Protein AF-0000000082334489 (afdb_homodimer)

Structure (mmCIF, N/CA/C/O backbone):
data_AF-0000000082334489-model_v1
#
loop_
_entity.id
_entity.type
_entity.pdbx_description
1 polymer 'Flagellar export chaperone FlgN'
#
loop_
_atom_site.group_PDB
_atom_site.id
_atom_site.type_symbol
_atom_site.label_atom_id
_atom_site.label_alt_id
_atom_site.label_comp_id
_atom_site.label_asym_id
_atom_site.label_entity_id
_atom_site.label_seq_id
_atom_site.pdbx_PDB_ins_code
_atom_site.Cartn_x
_atom_site.Cartn_y
_atom_site.Cartn_z
_atom_site.occupancy
_atom_site.B_iso_or_equiv
_atom_site.auth_seq_id
_atom_site.auth_comp_id
_atom_site.auth_asym_id
_atom_site.auth_atom_id
_atom_site.pdbx_PDB_model_num
ATOM 1 N N . MET A 1 1 ? -2.902 -46.386 -26.839 1 55 1 MET A N 1
ATOM 2 C CA . MET A 1 1 ? -2.518 -45.038 -27.248 1 55 1 MET A CA 1
ATOM 3 C C . MET A 1 1 ? -1.833 -44.297 -26.104 1 55 1 MET A C 1
ATOM 5 O O . MET A 1 1 ? -2.144 -44.529 -24.934 1 55 1 MET A O 1
ATOM 9 N N . ASP A 1 2 ? -0.514 -43.786 -26.193 1 75.96 2 ASP A N 1
ATOM 10 C CA . ASP A 1 2 ? 0.421 -43.236 -25.217 1 75.96 2 ASP A CA 1
ATOM 11 C C . ASP A 1 2 ? -0.159 -41.997 -24.538 1 75.96 2 ASP A C 1
ATOM 13 O O . ASP A 1 2 ? -0.297 -40.946 -25.167 1 75.96 2 ASP A O 1
ATOM 17 N N . LYS A 1 3 ? -0.996 -42.246 -23.419 1 89.99 3 LYS A N 1
ATOM 18 C CA . LYS A 1 3 ? -1.742 -41.257 -22.647 1 89.99 3 LYS A CA 1
ATOM 19 C C . LYS A 1 3 ? -0.799 -40.281 -21.948 1 89.99 3 LYS A C 1
ATOM 21 O O . LYS A 1 3 ? -1.239 -39.261 -21.413 1 89.99 3 LYS A O 1
ATOM 26 N N . LEU A 1 4 ? 0.456 -40.618 -22.102 1 92.38 4 LEU A N 1
ATOM 27 C CA . LEU A 1 4 ? 1.415 -39.822 -21.343 1 92.38 4 LEU A CA 1
ATOM 28 C C . LEU A 1 4 ? 1.642 -38.467 -22.006 1 92.38 4 LEU A C 1
ATOM 30 O O . LEU A 1 4 ? 1.718 -37.443 -21.324 1 92.38 4 LEU A O 1
ATOM 34 N N . TYR A 1 5 ? 1.665 -38.514 -23.364 1 92.94 5 TYR A N 1
ATOM 35 C CA . TYR A 1 5 ? 1.949 -37.266 -24.065 1 92.94 5 TYR A CA 1
ATOM 36 C C . TYR A 1 5 ? 0.838 -36.248 -23.837 1 92.94 5 TYR A C 1
ATOM 38 O O . TYR A 1 5 ? 1.104 -35.102 -23.467 1 92.94 5 TYR A O 1
ATOM 46 N N . PRO A 1 6 ? -0.478 -36.666 -23.947 1 94.79 6 PRO A N 1
ATOM 47 C CA . PRO A 1 6 ? -1.553 -35.711 -23.665 1 94.79 6 PRO A CA 1
ATOM 48 C C . PRO A 1 6 ? -1.525 -35.198 -22.227 1 94.79 6 PRO A C 1
ATOM 50 O O . PRO A 1 6 ? -1.864 -34.039 -21.975 1 94.79 6 PRO A O 1
ATOM 53 N N . ILE A 1 7 ? -1.143 -35.984 -21.285 1 96.06 7 ILE A N 1
ATOM 54 C CA . ILE A 1 7 ? -1.067 -35.6 -19.88 1 96.06 7 ILE A CA 1
ATOM 55 C C . ILE A 1 7 ? 0.013 -34.537 -19.693 1 96.06 7 ILE A C 1
ATOM 57 O O . ILE A 1 7 ? -0.228 -33.501 -19.07 1 96.06 7 ILE A O 1
ATOM 61 N N . LEU A 1 8 ? 1.194 -34.788 -20.252 1 94.7 8 LEU A N 1
ATOM 62 C CA . LEU A 1 8 ? 2.301 -33.842 -20.152 1 94.7 8 LEU A CA 1
ATOM 63 C C . LEU A 1 8 ? 1.95 -32.522 -20.829 1 94.7 8 LEU A C 1
ATOM 65 O O . LEU A 1 8 ? 2.311 -31.451 -20.336 1 94.7 8 LEU A O 1
ATOM 69 N N . SER A 1 9 ? 1.262 -32.614 -21.936 1 94.41 9 SER A N 1
ATOM 70 C CA . S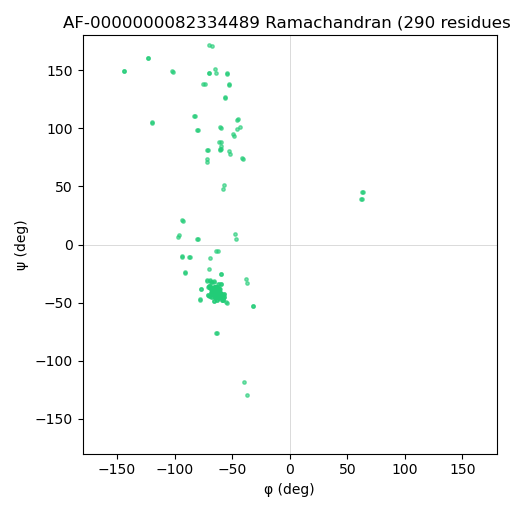ER A 1 9 ? 0.858 -31.419 -22.669 1 94.41 9 SER A CA 1
ATOM 71 C C . SER A 1 9 ? -0.111 -30.571 -21.851 1 94.41 9 SER A C 1
ATOM 73 O O . SER A 1 9 ? 0.006 -29.344 -21.818 1 94.41 9 SER A O 1
ATOM 75 N N . GLN A 1 10 ? -1.039 -31.229 -21.15 1 95.63 10 GLN A N 1
ATOM 76 C CA . GLN A 1 10 ? -1.992 -30.517 -20.304 1 95.63 10 GLN A CA 1
ATOM 77 C C . GLN A 1 10 ? -1.292 -29.868 -19.113 1 95.63 10 GLN A C 1
ATOM 79 O O . GLN A 1 10 ? -1.641 -28.756 -18.711 1 95.63 10 GLN A O 1
ATOM 84 N N . MET A 1 11 ? -0.3 -30.569 -18.569 1 95.42 11 MET A N 1
ATOM 85 C CA . MET A 1 11 ? 0.486 -30.001 -17.477 1 95.42 11 MET A CA 1
ATOM 86 C C . MET A 1 11 ? 1.226 -28.748 -17.934 1 95.42 11 MET A C 1
ATOM 88 O O . MET A 1 11 ? 1.252 -27.743 -17.221 1 95.42 11 MET A O 1
ATOM 92 N N . LYS A 1 12 ? 1.77 -28.864 -19.092 1 94.62 12 LYS A N 1
ATOM 93 C CA . LYS A 1 12 ? 2.499 -27.726 -19.645 1 94.62 12 LYS A CA 1
ATOM 94 C C . LYS A 1 12 ? 1.575 -26.531 -19.855 1 94.62 12 LYS A C 1
ATOM 96 O O . LYS A 1 12 ? 1.935 -25.397 -19.533 1 94.62 12 LYS A O 1
ATOM 101 N N . THR A 1 13 ? 0.408 -26.809 -20.392 1 95.48 13 THR A N 1
ATOM 102 C CA . THR A 1 13 ? -0.577 -25.759 -20.631 1 95.48 13 THR A CA 1
ATOM 103 C C . THR A 1 13 ? -0.994 -25.101 -19.318 1 95.48 13 THR A C 1
ATOM 105 O O . THR A 1 13 ? -1.052 -23.874 -19.225 1 95.48 13 THR A O 1
ATOM 108 N N . SER A 1 14 ? -1.248 -25.932 -18.282 1 95.85 14 SER A N 1
ATOM 109 C CA . SER A 1 14 ? -1.645 -25.419 -16.975 1 95.85 14 SER A CA 1
ATOM 110 C C . SER A 1 14 ? -0.535 -24.58 -16.35 1 95.85 14 SER A C 1
ATOM 112 O O . SER A 1 14 ? -0.804 -23.556 -15.719 1 95.85 14 SER A O 1
ATOM 114 N N . LEU A 1 15 ? 0.71 -24.966 -16.554 1 94.63 15 LEU A N 1
ATOM 115 C CA . LEU A 1 15 ? 1.847 -24.205 -16.048 1 94.63 15 LEU A CA 1
ATOM 116 C C . LEU A 1 15 ? 1.962 -22.861 -16.761 1 94.63 15 LEU A C 1
ATOM 118 O O . LEU A 1 15 ? 2.317 -21.855 -16.143 1 94.63 15 LEU A O 1
ATOM 122 N N . GLY A 1 16 ? 1.697 -22.916 -18.05 1 94.74 16 GLY A N 1
ATOM 123 C CA . GLY A 1 16 ? 1.678 -21.666 -18.792 1 94.74 16 GLY A CA 1
ATOM 124 C C . GLY A 1 16 ? 0.634 -20.688 -18.287 1 94.74 16 GLY A C 1
ATOM 125 O O . GLY A 1 16 ? 0.909 -19.495 -18.147 1 94.74 16 GLY A O 1
ATOM 126 N N . GLU A 1 17 ? -0.542 -21.204 -17.973 1 95.41 17 GLU A N 1
ATOM 127 C CA . GLU A 1 17 ? -1.609 -20.379 -17.415 1 95.41 17 GLU A CA 1
ATOM 128 C C . GLU A 1 17 ? -1.233 -19.848 -16.035 1 95.41 17 GLU A C 1
ATOM 130 O O . GLU A 1 17 ? -1.508 -18.69 -15.713 1 95.41 17 GLU A O 1
ATOM 135 N N . LEU A 1 18 ? -0.577 -20.681 -15.224 1 94.02 18 LEU A N 1
ATOM 136 C CA . LEU A 1 18 ? -0.118 -20.267 -13.902 1 94.02 18 LEU A CA 1
ATOM 137 C C . LEU A 1 18 ? 0.9 -19.138 -14.009 1 94.02 18 LEU A C 1
ATOM 139 O O . LEU A 1 18 ? 0.835 -18.163 -13.256 1 94.02 18 LEU A O 1
ATOM 143 N N . GLU A 1 19 ? 1.824 -19.308 -14.947 1 93.52 19 GLU A N 1
ATOM 144 C CA . GLU A 1 19 ? 2.814 -18.261 -15.177 1 93.52 19 GLU A CA 1
ATOM 145 C C . GLU A 1 19 ? 2.145 -16.933 -15.516 1 93.52 19 GLU A C 1
ATOM 147 O O . GLU A 1 19 ? 2.553 -15.881 -15.02 1 93.52 19 GLU A O 1
ATOM 152 N N . GLY A 1 20 ? 1.1 -17.001 -16.371 1 93.89 20 GLY A N 1
ATOM 153 C CA . GLY A 1 20 ? 0.353 -15.801 -16.71 1 93.89 20 GLY A CA 1
ATOM 154 C C . GLY A 1 20 ? -0.288 -15.137 -15.506 1 93.89 20 GLY A C 1
ATOM 155 O O . GLY A 1 20 ? -0.227 -13.914 -15.359 1 93.89 20 GLY A O 1
ATOM 156 N N . VAL A 1 21 ? -0.868 -15.89 -14.614 1 94.13 21 VAL A N 1
ATOM 157 C CA . VAL A 1 21 ? -1.503 -15.389 -13.399 1 94.13 21 VAL A CA 1
ATOM 158 C C . VAL A 1 21 ? -0.453 -14.758 -12.489 1 94.13 21 VAL A C 1
ATOM 160 O O . VAL A 1 21 ? -0.679 -13.688 -11.919 1 94.13 21 VAL A O 1
ATOM 163 N N . MET A 1 22 ? 0.699 -15.361 -12.393 1 91 22 MET A N 1
ATOM 164 C CA . MET A 1 22 ? 1.768 -14.88 -11.524 1 91 22 MET A CA 1
ATOM 165 C C . MET A 1 22 ? 2.365 -13.584 -12.062 1 91 22 MET A C 1
ATOM 167 O O . MET A 1 22 ? 2.744 -12.702 -11.289 1 91 22 MET A O 1
ATOM 171 N N . ILE A 1 23 ? 2.441 -13.523 -13.371 1 92.19 23 ILE A N 1
ATOM 172 C CA . ILE A 1 23 ? 2.929 -12.293 -13.985 1 92.19 23 ILE A CA 1
ATOM 173 C C . ILE A 1 23 ? 1.971 -11.146 -13.672 1 92.19 23 ILE A C 1
ATOM 175 O O . ILE A 1 23 ? 2.404 -10.042 -13.331 1 92.19 23 ILE A O 1
ATOM 179 N N . GLU A 1 24 ? 0.695 -11.416 -13.722 1 91.65 24 GLU A N 1
ATOM 180 C CA . GLU A 1 24 ? -0.304 -10.412 -13.367 1 91.65 24 GLU A CA 1
ATOM 181 C C . GLU A 1 24 ? -0.185 -10.009 -11.9 1 91.65 24 GLU A C 1
ATOM 183 O O . GLU A 1 24 ? -0.259 -8.824 -11.568 1 91.65 24 GLU A O 1
ATOM 188 N N . GLU A 1 25 ? 0.018 -11.015 -11.098 1 89.6 25 GLU A N 1
ATOM 189 C CA . GLU A 1 25 ? 0.216 -10.758 -9.675 1 89.6 25 GLU A CA 1
ATOM 190 C C . GLU A 1 25 ? 1.452 -9.895 -9.437 1 89.6 25 GLU A C 1
ATOM 192 O O . GLU A 1 25 ? 1.399 -8.918 -8.687 1 89.6 25 GLU A O 1
ATOM 197 N N . PHE A 1 26 ? 2.466 -10.215 -10.084 1 88.84 26 PHE A N 1
ATOM 198 C CA . PHE A 1 26 ? 3.707 -9.456 -9.982 1 88.84 26 PHE A CA 1
ATOM 199 C C . PHE A 1 26 ? 3.488 -8.003 -10.386 1 88.84 26 PHE A C 1
ATOM 201 O O . PHE A 1 26 ? 3.929 -7.087 -9.69 1 88.84 26 PHE A O 1
ATOM 208 N N . ASN A 1 27 ? 2.758 -7.831 -11.438 1 87.47 27 ASN A N 1
ATOM 209 C CA . ASN A 1 27 ? 2.487 -6.49 -11.943 1 87.47 27 ASN A CA 1
ATOM 210 C C . ASN A 1 27 ? 1.645 -5.68 -10.961 1 87.47 27 ASN A C 1
ATOM 212 O O . ASN A 1 27 ? 1.848 -4.474 -10.81 1 87.47 27 ASN A O 1
ATOM 216 N N . HIS A 1 28 ? 0.726 -6.344 -10.307 1 83.82 28 HIS A N 1
ATOM 217 C CA . HIS A 1 28 ? -0.129 -5.697 -9.318 1 83.82 28 HIS A CA 1
ATOM 218 C C . HIS A 1 28 ? 0.669 -5.28 -8.088 1 83.82 28 HIS A C 1
ATOM 220 O O . HIS A 1 28 ? 0.415 -4.222 -7.507 1 83.82 28 HIS A O 1
ATOM 226 N N . LEU A 1 29 ? 1.68 -6.067 -7.777 1 81.78 29 LEU A N 1
ATOM 227 C CA . LEU A 1 29 ? 2.427 -5.864 -6.54 1 81.78 29 LEU A CA 1
ATOM 228 C C . LEU A 1 29 ? 3.615 -4.937 -6.769 1 81.78 29 LEU A C 1
ATOM 230 O O . LEU A 1 29 ? 4.142 -4.35 -5.82 1 81.78 29 LEU A O 1
ATOM 234 N N . SER A 1 30 ? 4.087 -4.85 -7.99 1 81.67 30 SER A N 1
ATOM 235 C CA . SER A 1 30 ? 5.298 -4.093 -8.287 1 81.67 30 SER A CA 1
ATOM 236 C C . SER A 1 30 ? 5.007 -2.599 -8.384 1 81.67 30 SER A C 1
ATOM 238 O O . SER A 1 30 ? 5.913 -1.799 -8.626 1 81.67 30 SER A O 1
ATOM 240 N N . ARG A 1 31 ? 3.872 -2.182 -8.127 1 73.92 31 ARG A N 1
ATOM 241 C CA . ARG A 1 31 ? 3.541 -0.762 -8.184 1 73.92 31 ARG A CA 1
ATOM 242 C C . ARG A 1 31 ? 4.219 0.004 -7.052 1 73.92 31 ARG A C 1
ATOM 244 O O . ARG A 1 31 ? 4.509 -0.564 -5.997 1 73.92 31 ARG A O 1
ATOM 251 N N . PRO A 1 32 ? 4.542 1.25 -7.389 1 65.95 32 PRO A N 1
ATOM 252 C CA . PRO A 1 32 ? 5.273 2.04 -6.396 1 65.95 32 PRO A CA 1
ATOM 253 C C . PRO A 1 32 ? 4.578 2.07 -5.037 1 65.95 32 PRO A C 1
ATOM 255 O O . PRO A 1 32 ? 3.347 2.127 -4.971 1 65.95 32 PRO A O 1
ATOM 258 N N . GLN A 1 33 ? 5.434 1.916 -4.019 1 70.15 33 GLN A N 1
ATOM 259 C CA . GLN A 1 33 ? 4.988 1.878 -2.631 1 70.15 33 GLN A CA 1
ATOM 260 C C . GLN A 1 33 ? 5.231 3.217 -1.939 1 70.15 33 GLN A C 1
ATOM 262 O O . GLN A 1 33 ? 6.07 4.005 -2.379 1 70.15 33 GLN A O 1
ATOM 267 N N . ILE A 1 34 ? 4.362 3.479 -1.032 1 75.9 34 ILE A N 1
ATOM 268 C CA . ILE A 1 34 ? 4.601 4.599 -0.128 1 75.9 34 ILE A CA 1
ATOM 269 C C . ILE A 1 34 ? 5.945 4.418 0.574 1 75.9 34 ILE A C 1
ATOM 271 O O . ILE A 1 34 ? 6.255 3.329 1.063 1 75.9 34 ILE A O 1
ATOM 275 N N . ASN A 1 35 ? 6.774 5.409 0.484 1 78.85 35 ASN A N 1
ATOM 276 C CA . ASN A 1 35 ? 8.055 5.394 1.183 1 78.85 35 ASN A CA 1
ATOM 277 C C . ASN A 1 35 ? 7.904 5.825 2.639 1 78.85 35 ASN A C 1
ATOM 279 O O . ASN A 1 35 ? 7.648 6.998 2.92 1 78.85 35 ASN A O 1
ATOM 283 N N . PRO A 1 36 ? 8.078 4.931 3.523 1 79.47 36 PRO A N 1
ATOM 284 C CA . PRO A 1 36 ? 7.879 5.25 4.939 1 79.47 36 PRO A CA 1
ATOM 285 C C . PRO A 1 36 ? 8.806 6.36 5.43 1 79.47 36 PRO A C 1
ATOM 287 O O . PRO A 1 36 ? 8.42 7.158 6.288 1 79.47 36 PRO A O 1
ATOM 290 N N . VAL A 1 37 ? 10.005 6.411 4.902 1 83.16 37 VAL A N 1
ATOM 291 C CA . VAL A 1 37 ? 10.963 7.428 5.325 1 83.16 37 VAL A CA 1
ATOM 292 C C . VAL A 1 37 ? 10.464 8.811 4.912 1 83.16 37 VAL A C 1
ATOM 294 O O . VAL A 1 37 ? 10.502 9.754 5.706 1 83.16 37 VAL A O 1
ATOM 297 N N . SER A 1 38 ? 9.962 8.828 3.666 1 85.79 38 SER A N 1
ATOM 298 C CA . SER A 1 38 ? 9.409 10.093 3.192 1 85.79 38 SER A CA 1
ATOM 299 C C . SER A 1 38 ? 8.196 10.51 4.017 1 85.79 38 SER A C 1
ATOM 301 O O . SER A 1 38 ? 8.033 11.689 4.338 1 85.79 38 SER A O 1
ATOM 303 N N . LEU A 1 39 ? 7.42 9.623 4.423 1 84.33 39 LEU A N 1
ATOM 304 C CA . LEU A 1 39 ? 6.239 9.907 5.231 1 84.33 39 LEU A CA 1
ATOM 305 C C . LEU A 1 39 ? 6.635 10.369 6.629 1 84.33 39 LEU A C 1
ATOM 307 O O . LEU A 1 39 ? 5.998 11.26 7.197 1 84.33 39 LEU A O 1
ATOM 311 N N . GLN A 1 40 ? 7.674 9.769 7.139 1 86.28 40 GLN A N 1
ATOM 312 C CA . GLN A 1 40 ? 8.166 10.162 8.456 1 86.28 40 GLN A CA 1
ATOM 313 C C . GLN A 1 40 ? 8.67 11.602 8.448 1 86.28 40 GLN A C 1
ATOM 315 O O . GLN A 1 40 ? 8.409 12.362 9.382 1 86.28 40 GLN A O 1
ATOM 320 N N . ILE A 1 41 ? 9.369 11.914 7.364 1 88.99 41 ILE A N 1
ATOM 321 C CA . ILE A 1 41 ? 9.882 13.273 7.223 1 88.99 41 ILE A CA 1
ATOM 322 C C . ILE A 1 41 ? 8.719 14.261 7.173 1 88.99 41 ILE A C 1
ATOM 324 O O . ILE A 1 41 ? 8.747 15.296 7.843 1 88.99 41 ILE A O 1
ATOM 328 N N . LEU A 1 42 ? 7.696 13.888 6.417 1 89.4 42 LEU A N 1
ATOM 329 C CA . LEU A 1 42 ? 6.513 14.735 6.305 1 89.4 42 LEU A CA 1
ATOM 330 C C . LEU A 1 42 ? 5.818 14.879 7.655 1 89.4 42 LEU A C 1
ATOM 332 O O . LEU A 1 42 ? 5.391 15.975 8.025 1 89.4 42 LEU A O 1
ATOM 336 N N . THR A 1 43 ? 5.757 13.847 8.414 1 86.41 43 THR A N 1
ATOM 337 C CA . THR A 1 43 ? 5.124 13.847 9.728 1 86.41 43 THR A CA 1
ATOM 338 C C . THR A 1 43 ? 5.894 14.735 10.7 1 86.41 43 THR A C 1
ATOM 340 O O . THR A 1 43 ? 5.296 15.514 11.445 1 86.41 43 THR A O 1
ATOM 343 N N . ASP A 1 44 ? 7.181 14.647 10.636 1 89.13 44 ASP A N 1
ATOM 344 C CA . ASP A 1 44 ? 8.02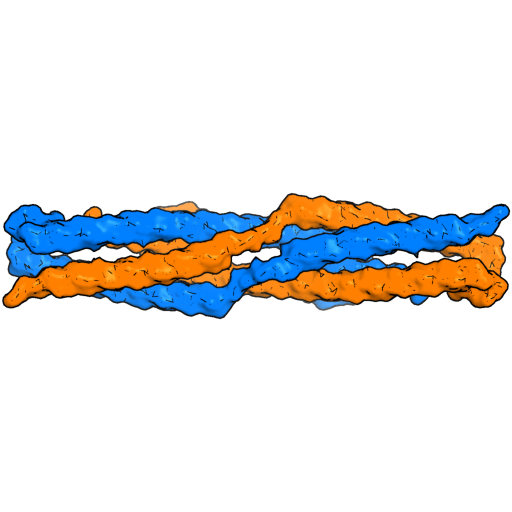2 15.477 11.494 1 89.13 44 ASP A CA 1
ATOM 345 C C . ASP A 1 44 ? 7.862 16.957 11.152 1 89.1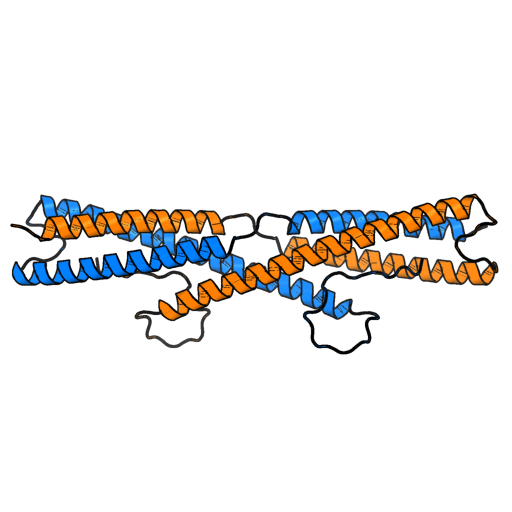3 44 ASP A C 1
ATOM 347 O O . ASP A 1 44 ? 7.751 17.798 12.047 1 89.13 44 ASP A O 1
ATOM 351 N N . ASN A 1 45 ? 7.878 17.231 9.915 1 91.78 45 ASN A N 1
ATOM 352 C CA . ASN A 1 45 ? 7.68 18.606 9.469 1 91.78 45 ASN A CA 1
ATOM 353 C C . ASN A 1 45 ? 6.327 19.152 9.917 1 91.78 45 ASN A C 1
ATOM 355 O O . ASN A 1 45 ? 6.236 20.287 10.387 1 91.78 45 ASN A O 1
ATOM 359 N N . LYS A 1 46 ? 5.367 18.321 9.776 1 90.11 46 LYS A N 1
ATOM 360 C CA . LYS A 1 46 ? 4.022 18.711 10.188 1 90.11 46 LYS A CA 1
ATOM 361 C C . LYS A 1 46 ? 3.974 19.028 11.68 1 90.11 46 LYS A C 1
ATOM 363 O O . LYS A 1 46 ? 3.38 20.028 12.089 1 90.11 46 LYS A O 1
ATOM 368 N N . SER A 1 47 ? 4.619 18.22 12.492 1 88.06 47 SER A N 1
ATOM 369 C CA . SER A 1 47 ? 4.642 18.412 13.939 1 88.06 47 SER A CA 1
ATOM 370 C C . SER A 1 47 ? 5.329 19.722 14.311 1 88.06 47 SER A C 1
ATOM 372 O O . SER A 1 47 ? 4.853 20.452 15.183 1 88.06 47 SER A O 1
ATOM 374 N N . GLN A 1 48 ? 6.42 20.006 13.618 1 93.51 48 GLN A N 1
ATOM 375 C CA . GLN A 1 48 ? 7.163 21.235 13.874 1 93.51 48 GLN A CA 1
ATOM 376 C C . GLN A 1 48 ? 6.335 22.464 13.51 1 93.51 48 GLN A C 1
ATOM 378 O O . GLN A 1 48 ? 6.294 23.437 14.266 1 93.51 48 GLN A O 1
ATOM 383 N N . LEU A 1 49 ? 5.652 22.366 12.39 1 92.79 49 LEU A N 1
ATOM 384 C CA . LEU A 1 49 ? 4.847 23.492 11.93 1 92.79 49 LEU A CA 1
ATOM 385 C C . LEU A 1 49 ? 3.646 23.711 12.843 1 92.79 49 LEU A C 1
ATOM 387 O O . LEU A 1 49 ? 3.282 24.852 13.136 1 92.79 49 LEU A O 1
ATOM 391 N N . LEU A 1 50 ? 3.091 22.667 13.353 1 91.35 50 LEU A N 1
ATOM 392 C CA . LEU A 1 50 ? 1.962 22.765 14.271 1 91.35 50 LEU A CA 1
ATOM 393 C C . LEU A 1 50 ? 2.386 23.405 15.589 1 91.35 50 LEU A C 1
ATOM 395 O O . LEU A 1 50 ? 1.659 24.23 16.145 1 91.35 50 LEU A O 1
ATOM 399 N N . SER A 1 51 ? 3.558 23.009 16.029 1 93.06 51 SER A N 1
ATOM 400 C CA . SER A 1 51 ? 4.096 23.625 17.238 1 93.06 51 SER A CA 1
ATOM 401 C C . SER A 1 51 ? 4.331 25.119 17.04 1 93.06 51 SER A C 1
ATOM 403 O O . SER A 1 51 ? 4.026 25.922 17.923 1 93.06 51 SER A O 1
ATOM 405 N N . THR A 1 52 ? 4.826 25.47 15.902 1 94.74 52 THR A N 1
ATOM 406 C CA . THR A 1 52 ? 5.081 26.866 15.566 1 94.74 52 THR A CA 1
ATOM 407 C C . THR A 1 52 ? 3.778 27.659 15.524 1 94.74 52 THR A C 1
ATOM 409 O O . THR A 1 52 ? 3.697 28.76 16.072 1 94.74 52 THR A O 1
ATOM 412 N N . ILE A 1 53 ? 2.802 27.1 14.943 1 93.41 53 ILE A N 1
ATOM 413 C CA . ILE A 1 53 ? 1.504 27.755 14.823 1 93.41 53 ILE A CA 1
ATOM 414 C C . ILE A 1 53 ? 0.89 27.943 16.208 1 93.41 53 ILE A C 1
ATOM 416 O O . ILE A 1 53 ? 0.325 28.998 16.505 1 93.41 53 ILE A O 1
ATOM 420 N N . ARG A 1 54 ? 1.035 26.927 17.049 1 92.34 54 ARG A N 1
ATOM 421 C CA . ARG A 1 54 ? 0.541 27.024 18.419 1 92.34 54 ARG A CA 1
ATOM 422 C C . ARG A 1 54 ? 1.239 28.149 19.175 1 92.34 54 ARG A C 1
ATOM 424 O O . ARG A 1 54 ? 0.596 28.908 19.903 1 92.34 54 ARG A O 1
ATOM 431 N N . TYR A 1 55 ? 2.558 28.271 18.996 1 95.66 55 TYR A N 1
ATOM 432 C CA . TYR A 1 55 ? 3.347 29.325 19.626 1 95.66 55 TYR A CA 1
ATOM 433 C C . TYR A 1 55 ? 2.841 30.703 19.217 1 95.66 55 TYR A C 1
ATOM 435 O O . TYR A 1 55 ? 2.583 31.555 20.071 1 95.66 55 TYR A O 1
ATOM 443 N N . TYR A 1 56 ? 2.628 30.89 17.96 1 94.57 56 TYR A N 1
ATOM 444 C CA . TYR A 1 56 ? 2.209 32.199 17.471 1 94.57 56 TYR A CA 1
ATOM 445 C C . TYR A 1 56 ? 0.764 32.489 17.86 1 94.57 56 TYR A C 1
ATOM 447 O O . TYR A 1 56 ? 0.394 33.645 18.082 1 94.57 56 TYR A O 1
ATOM 455 N N . ASP A 1 57 ? -0.024 31.487 17.967 1 94.41 57 ASP A N 1
ATOM 456 C CA . ASP A 1 57 ? -1.395 31.677 18.431 1 94.41 57 ASP A CA 1
ATOM 457 C C . ASP A 1 57 ? -1.423 32.15 19.883 1 94.41 57 ASP A C 1
ATOM 459 O O . ASP A 1 57 ? -2.227 33.011 20.246 1 94.41 57 ASP A O 1
ATOM 463 N N . GLU A 1 58 ? -0.556 31.557 20.678 1 94.61 58 GLU A N 1
ATOM 464 C CA . GLU A 1 58 ? -0.439 31.99 22.067 1 94.61 58 GLU A CA 1
ATOM 465 C C . GLU A 1 58 ? 0.028 33.44 22.156 1 94.61 58 GLU A C 1
ATOM 467 O O . GLU A 1 58 ? -0.489 34.216 22.962 1 94.61 58 GLU A O 1
ATOM 472 N N . LEU A 1 59 ? 0.976 33.783 21.321 1 95.26 59 LEU A N 1
ATOM 473 C CA . LEU A 1 59 ? 1.48 35.151 21.277 1 95.26 59 LEU A CA 1
ATOM 474 C C . LEU A 1 59 ? 0.383 36.122 20.854 1 95.26 59 LEU A C 1
ATOM 476 O O . LEU A 1 59 ? 0.272 37.219 21.407 1 95.26 59 LEU A O 1
ATOM 480 N N . ARG A 1 60 ? -0.379 35.677 19.841 1 94.72 60 ARG A N 1
ATOM 481 C CA . ARG A 1 60 ? -1.495 36.494 19.376 1 94.72 60 ARG A CA 1
ATOM 482 C C . ARG A 1 60 ? -2.463 36.797 20.515 1 94.72 60 ARG A C 1
ATOM 484 O O . ARG A 1 60 ? -2.843 37.951 20.723 1 94.72 60 ARG A O 1
ATOM 491 N N . ARG A 1 61 ? -2.781 35.821 21.282 1 94.44 61 ARG A N 1
ATOM 492 C CA . ARG A 1 61 ? -3.728 35.977 22.381 1 94.44 61 ARG A CA 1
ATOM 493 C C . ARG A 1 61 ? -3.176 36.914 23.45 1 94.44 61 ARG A C 1
ATOM 495 O O . ARG A 1 61 ? -3.911 37.736 24.002 1 94.44 61 ARG A O 1
ATOM 502 N N . LYS A 1 62 ? -1.895 36.833 23.776 1 94.78 62 LYS A N 1
ATOM 503 C CA . LYS A 1 62 ? -1.247 37.706 24.75 1 94.78 62 LYS A CA 1
ATOM 504 C C . LYS A 1 62 ? -1.292 39.163 24.299 1 94.78 62 LYS A C 1
ATOM 506 O O . LYS A 1 62 ? -1.627 40.051 25.085 1 94.78 62 LYS A O 1
ATOM 511 N N . GLU A 1 63 ? -0.964 39.368 23.01 1 93.85 63 GLU A N 1
ATOM 512 C CA . GLU A 1 63 ? -0.969 40.718 22.455 1 93.85 63 GLU A CA 1
ATOM 513 C C . GLU A 1 63 ? -2.38 41.299 22.431 1 93.85 63 GLU A C 1
ATOM 515 O O . GLU A 1 63 ? -2.572 42.487 22.694 1 93.85 63 GLU A O 1
ATOM 520 N N . GLU A 1 64 ? -3.362 40.464 22.089 1 93.68 64 GLU A N 1
ATOM 521 C CA . GLU A 1 64 ? -4.76 40.885 22.106 1 93.68 64 GLU A CA 1
ATOM 522 C C . GLU A 1 64 ? -5.179 41.35 23.498 1 93.68 64 GLU A C 1
ATOM 524 O O . GLU A 1 64 ? -5.851 42.373 23.641 1 93.68 64 GLU A O 1
ATOM 529 N N . ALA A 1 65 ? -4.792 40.617 24.463 1 93.4 65 ALA A N 1
ATOM 530 C CA . ALA A 1 65 ? -5.131 40.945 25.845 1 93.4 65 ALA A CA 1
ATOM 531 C C . ALA A 1 65 ? -4.501 42.27 26.265 1 93.4 65 ALA A C 1
ATOM 533 O O . ALA A 1 65 ? -5.147 43.092 26.92 1 93.4 65 ALA A O 1
ATOM 534 N N . GLU A 1 66 ? -3.305 42.52 25.834 1 92.42 66 GLU A N 1
ATOM 535 C CA . GLU A 1 66 ? -2.58 43.738 26.183 1 92.42 66 GLU A CA 1
ATOM 536 C C . GLU A 1 66 ? -3.202 44.961 25.516 1 92.42 66 GLU A C 1
ATOM 538 O O . GLU A 1 66 ? -3.27 46.036 26.117 1 92.42 66 GLU A O 1
ATOM 543 N N . MET A 1 67 ? -3.681 44.749 24.291 1 90.7 67 MET A N 1
ATOM 544 C CA . MET A 1 67 ? -4.213 45.858 23.505 1 90.7 67 MET A CA 1
ATOM 545 C C . MET A 1 67 ? -5.722 45.98 23.688 1 90.7 67 MET A C 1
ATOM 547 O O . MET A 1 67 ? -6.344 46.902 23.157 1 90.7 67 MET A O 1
ATOM 551 N N . HIS A 1 68 ? -6.33 44.962 24.339 1 91.05 68 HIS A N 1
ATOM 552 C CA . HIS A 1 68 ? -7.769 44.918 24.572 1 91.05 68 HIS A CA 1
ATOM 553 C C . HIS A 1 68 ? -8.539 44.893 23.256 1 91.05 68 HIS A C 1
ATOM 555 O O . HIS A 1 68 ? -9.508 45.637 23.086 1 91.05 68 HIS A O 1
ATOM 561 N N . ILE A 1 69 ? -7.957 44.125 22.293 1 91.43 69 ILE A N 1
ATOM 562 C CA . ILE A 1 69 ? -8.641 43.874 21.029 1 91.43 69 ILE A CA 1
ATOM 563 C C . ILE A 1 69 ? -8.779 42.37 20.807 1 91.43 69 ILE A C 1
ATOM 565 O O . ILE A 1 69 ? -8.114 41.574 21.474 1 91.43 69 ILE A O 1
ATOM 569 N N . SER A 1 70 ? -9.729 42.076 19.918 1 90.97 70 SER A N 1
ATOM 570 C CA . SER A 1 70 ? -9.933 40.66 19.629 1 90.97 70 SER A CA 1
ATOM 571 C C . SER A 1 70 ? -10.283 40.44 18.161 1 90.97 70 SER A C 1
ATOM 573 O O . SER A 1 70 ? -10.854 41.321 17.515 1 90.97 70 SER A O 1
ATOM 575 N N . ALA A 1 71 ? -9.857 39.286 17.741 1 89.59 71 ALA A N 1
ATOM 576 C CA . ALA A 1 71 ? -10.28 38.884 16.402 1 89.59 71 ALA A CA 1
ATOM 577 C C . ALA A 1 71 ? -11.8 38.935 16.268 1 89.59 71 ALA A C 1
ATOM 579 O O . ALA A 1 71 ? -12.522 38.738 17.249 1 89.59 71 ALA A O 1
ATOM 580 N N . PRO A 1 72 ? -12.292 39.303 14.972 1 91.73 72 PRO A N 1
ATOM 581 C CA . PRO A 1 72 ? -11.576 39.394 13.698 1 91.73 72 PRO A CA 1
ATOM 582 C C . PRO A 1 72 ? -11.059 40.802 13.41 1 91.73 72 PRO A C 1
ATOM 584 O O . PRO A 1 72 ? -10.883 41.173 12.247 1 91.73 72 PRO A O 1
ATOM 587 N N . TYR A 1 73 ? -10.882 41.725 14.41 1 91.76 73 TYR A N 1
ATOM 588 C CA . TYR A 1 73 ? -10.251 43.037 14.33 1 91.76 73 TYR A CA 1
ATOM 589 C C . TYR A 1 73 ? -11.019 43.955 13.385 1 91.76 73 TYR A C 1
ATOM 591 O O . TYR A 1 73 ? -10.422 44.62 12.536 1 91.76 73 TYR A O 1
ATOM 599 N N . ARG A 1 74 ? -12.263 43.995 13.471 1 91.27 74 ARG A N 1
ATOM 600 C CA . ARG A 1 74 ? -13.151 44.69 12.545 1 91.27 74 ARG A CA 1
ATOM 601 C C . ARG A 1 74 ? -12.841 46.183 12.505 1 91.27 74 ARG A C 1
ATOM 603 O O . ARG A 1 74 ? -13.059 46.841 11.486 1 91.27 74 ARG A O 1
ATOM 610 N N . GLN A 1 75 ? -12.257 46.754 13.578 1 90.96 75 GLN A N 1
ATOM 611 C CA . GLN A 1 75 ? -12.013 48.19 13.66 1 90.96 75 GLN A CA 1
ATOM 612 C C . GLN A 1 75 ? -10.668 48.555 13.039 1 90.96 75 GLN A C 1
ATOM 614 O O . GLN A 1 75 ? -10.353 49.736 12.877 1 90.96 75 GLN A O 1
ATOM 619 N N . GLN A 1 76 ? -9.844 47.566 12.723 1 90.6 76 GLN A N 1
ATOM 620 C CA . GLN A 1 76 ? -8.529 47.767 12.123 1 90.6 76 GLN A CA 1
ATOM 621 C C . GLN A 1 76 ? -8.438 47.088 10.759 1 90.6 76 GLN A C 1
ATOM 623 O O . GLN A 1 76 ? 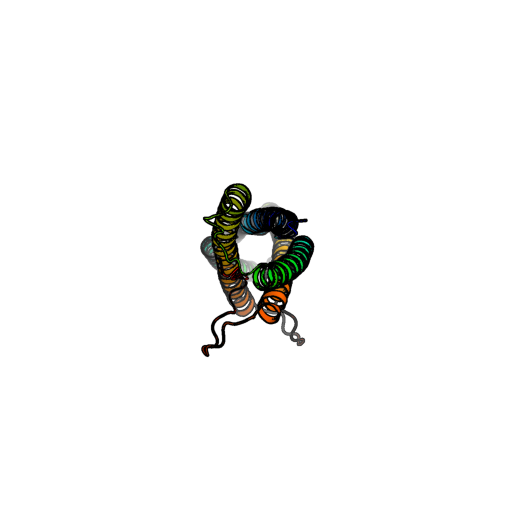-8.234 45.876 10.676 1 90.6 76 GLN A O 1
ATOM 628 N N . VAL A 1 77 ? -8.487 47.818 9.695 1 90.08 77 VAL A N 1
ATOM 629 C CA . VAL A 1 77 ? -8.646 47.329 8.33 1 90.08 77 VAL A CA 1
ATOM 630 C C . VAL A 1 77 ? -7.517 46.357 7.993 1 90.08 77 VAL A C 1
ATOM 632 O O . VAL A 1 77 ? -7.761 45.272 7.461 1 90.08 77 VAL A O 1
ATOM 635 N N . LYS A 1 78 ? -6.261 46.708 8.316 1 91.99 78 LYS A N 1
ATOM 636 C CA . LYS A 1 78 ? -5.101 45.886 7.985 1 91.99 78 LYS A CA 1
ATOM 637 C C . LYS A 1 78 ? -5.144 44.552 8.723 1 91.99 78 LYS A C 1
ATOM 639 O O . LYS A 1 78 ? -4.902 43.499 8.129 1 91.99 78 LYS A O 1
ATOM 644 N N . LEU A 1 79 ? -5.46 44.63 9.991 1 93.55 79 LEU A N 1
ATOM 645 C CA . LEU A 1 79 ? -5.542 43.426 10.81 1 93.55 79 LEU A CA 1
ATOM 646 C C . LEU A 1 79 ? -6.72 42.557 10.383 1 93.55 79 LEU A C 1
ATOM 648 O O . LEU A 1 79 ? -6.617 41.329 10.367 1 93.55 79 LEU A O 1
ATOM 652 N N . PHE A 1 80 ? -7.778 43.209 10.027 1 93.91 80 PHE A N 1
ATOM 653 C CA . PHE A 1 80 ? -8.969 42.496 9.581 1 93.91 80 PHE A CA 1
ATOM 654 C C . PHE A 1 80 ? -8.684 41.708 8.308 1 93.91 80 PHE A C 1
ATOM 656 O O . PHE A 1 80 ? -9.027 40.528 8.211 1 93.91 80 PHE A O 1
ATOM 663 N N . SER A 1 81 ? -8.054 42.34 7.348 1 94.3 81 SER A N 1
ATOM 664 C CA . SER A 1 81 ? -7.703 41.685 6.092 1 94.3 81 SER A CA 1
ATOM 665 C C . SER A 1 81 ? -6.767 40.505 6.326 1 94.3 81 SER A C 1
ATOM 667 O O . SER A 1 81 ? -6.956 39.432 5.75 1 94.3 81 SER A O 1
ATOM 669 N N . CYS A 1 82 ? -5.785 40.667 7.205 1 93.8 82 CYS A N 1
ATOM 670 C CA . CYS A 1 82 ? -4.832 39.611 7.527 1 93.8 82 CYS A CA 1
ATOM 671 C C . CYS A 1 82 ? -5.53 38.429 8.189 1 93.8 82 CYS A C 1
ATOM 673 O O . CYS A 1 82 ? -5.259 37.275 7.854 1 93.8 82 CYS A O 1
ATOM 675 N N . TRP A 1 83 ? -6.445 38.753 9.041 1 94.16 83 TRP A N 1
ATOM 676 C CA . TRP A 1 83 ? -7.188 37.716 9.75 1 94.16 83 TRP A CA 1
ATOM 677 C C . TRP A 1 83 ? -8.068 36.923 8.789 1 94.16 83 TRP A C 1
ATOM 679 O O . TRP A 1 83 ? -8.183 35.701 8.907 1 94.16 83 TRP A O 1
ATOM 689 N N . GLN A 1 84 ? -8.66 37.558 7.839 1 94.44 84 GLN A N 1
ATOM 690 C CA . GLN A 1 84 ? -9.49 36.874 6.852 1 94.44 84 GLN A CA 1
ATOM 691 C C . GLN A 1 84 ? -8.667 35.886 6.031 1 94.44 84 GLN A C 1
ATOM 693 O O . GLN A 1 84 ? -9.101 34.758 5.79 1 94.44 84 GLN A O 1
ATOM 698 N N . GLN A 1 85 ? -7.498 36.33 5.65 1 94.73 85 GLN A N 1
ATOM 699 C CA . GLN A 1 85 ? -6.613 35.461 4.882 1 94.73 85 GLN A CA 1
ATOM 700 C C . GLN A 1 85 ? -6.178 34.252 5.706 1 94.73 85 GLN A C 1
ATOM 702 O O . GLN A 1 85 ? -6.116 33.134 5.192 1 94.73 85 GLN A O 1
ATOM 707 N N . LEU A 1 86 ? -5.875 34.517 6.923 1 94.7 86 LEU A N 1
ATOM 708 C CA . LEU A 1 86 ? -5.485 33.454 7.843 1 94.7 86 LEU A CA 1
ATOM 709 C C . LEU A 1 86 ? -6.617 32.448 8.024 1 94.7 86 LEU A C 1
ATOM 711 O O . LEU A 1 86 ? -6.39 31.237 7.98 1 94.7 86 LEU A O 1
ATOM 715 N N . SER A 1 87 ? -7.806 32.954 8.223 1 93.64 87 SER A N 1
ATOM 716 C CA . SER A 1 87 ? -8.973 32.099 8.414 1 93.64 87 SER A CA 1
ATOM 717 C C . SER A 1 87 ? -9.22 31.219 7.193 1 93.64 87 SER A C 1
ATOM 719 O O . SER A 1 87 ? -9.567 30.044 7.329 1 93.64 87 SER A O 1
ATOM 721 N N . GLU A 1 88 ? -9.003 31.783 6.053 1 93.4 88 GLU A N 1
ATOM 722 C CA . GLU A 1 88 ? -9.161 31.026 4.814 1 93.4 88 GLU A CA 1
ATOM 723 C C . GLU A 1 88 ? -8.13 29.905 4.718 1 93.4 88 GLU A C 1
ATOM 725 O O . GLU A 1 88 ? -8.448 28.798 4.28 1 93.4 88 GLU A O 1
ATOM 730 N N . LYS A 1 89 ? -6.924 30.21 5.107 1 92.76 89 LYS A N 1
ATOM 731 C CA . LYS A 1 89 ? -5.855 29.217 5.072 1 92.76 89 LYS A CA 1
ATOM 732 C C . LYS A 1 89 ? -6.121 28.087 6.062 1 92.76 89 LYS A C 1
ATOM 734 O O . LYS A 1 89 ? -5.86 26.919 5.764 1 92.76 89 LYS A O 1
ATOM 739 N N . VAL A 1 90 ? -6.668 28.426 7.191 1 92.74 90 VAL A N 1
ATOM 740 C CA . VAL A 1 90 ? -7.017 27.421 8.189 1 92.74 90 VAL A CA 1
ATOM 741 C C . VAL A 1 90 ? -8.091 26.489 7.631 1 92.74 90 VAL A C 1
ATOM 743 O O . VAL A 1 90 ? -7.982 25.266 7.747 1 92.74 90 VAL A O 1
ATOM 746 N N . GLU A 1 91 ? -9.03 27.066 6.993 1 92.56 91 GLU A N 1
ATOM 747 C CA . GLU A 1 91 ? -10.117 26.274 6.426 1 92.56 91 GLU A CA 1
ATOM 748 C C . GLU A 1 91 ? -9.607 25.339 5.333 1 92.56 91 GLU A C 1
ATOM 750 O O . GLU A 1 91 ? -9.995 24.17 5.278 1 92.56 91 GLU A O 1
ATOM 755 N N . SER A 1 92 ? -8.729 25.87 4.555 1 91.33 92 SER A N 1
ATOM 756 C CA . SER A 1 92 ? -8.164 25.065 3.477 1 91.33 92 SER A CA 1
ATOM 757 C C . SER A 1 92 ? -7.328 23.914 4.026 1 91.33 92 SER A C 1
ATOM 759 O O . SER A 1 92 ? -7.427 22.783 3.545 1 91.33 92 SER A O 1
ATOM 761 N N . THR A 1 93 ? -6.552 24.205 4.99 1 91.65 93 THR A N 1
ATOM 762 C CA . THR A 1 93 ? -5.702 23.183 5.593 1 91.65 93 THR A CA 1
ATOM 763 C C . THR A 1 93 ? -6.547 22.118 6.287 1 91.65 93 THR A C 1
ATOM 765 O O . THR A 1 93 ? -6.217 20.931 6.242 1 91.65 93 THR A O 1
ATOM 768 N N . ARG A 1 94 ? -7.647 22.539 6.79 1 90.31 94 ARG A N 1
ATOM 769 C CA . ARG A 1 94 ? -8.56 21.599 7.433 1 90.31 94 ARG A CA 1
ATOM 770 C C . ARG A 1 94 ? -9.164 20.638 6.415 1 90.31 94 ARG A C 1
ATOM 772 O O . ARG A 1 94 ? -9.212 19.428 6.647 1 90.31 94 ARG A O 1
ATOM 779 N N . LYS A 1 95 ? -9.588 21.168 5.325 1 92.17 95 LYS A N 1
ATOM 780 C CA . LYS A 1 95 ? -10.163 20.345 4.265 1 92.17 95 LYS A CA 1
ATOM 781 C C . LYS A 1 95 ? -9.141 19.346 3.729 1 92.17 95 LYS A C 1
ATOM 783 O O . LYS A 1 95 ? -9.464 18.176 3.513 1 92.17 95 LYS A O 1
ATOM 788 N N . LEU A 1 96 ? -7.96 19.864 3.553 1 90.8 96 LEU A N 1
ATOM 789 C CA . LEU A 1 96 ? -6.88 19.014 3.064 1 90.8 96 LEU A CA 1
ATOM 790 C C . LEU A 1 96 ? -6.558 17.913 4.069 1 90.8 96 LEU A C 1
ATOM 792 O O . LEU A 1 96 ? -6.341 16.761 3.686 1 90.8 96 LEU A O 1
ATOM 796 N N . ASN A 1 97 ? -6.557 18.239 5.29 1 87.47 97 ASN A N 1
ATOM 797 C CA . ASN A 1 97 ? -6.31 17.255 6.338 1 87.47 97 ASN A CA 1
ATOM 798 C C . ASN A 1 97 ? -7.371 16.158 6.338 1 87.47 97 ASN A C 1
ATOM 800 O O . ASN A 1 97 ? -7.053 14.981 6.515 1 87.47 97 ASN A O 1
ATOM 804 N N . LEU A 1 98 ? -8.593 16.514 6.081 1 89.92 98 LEU A N 1
ATOM 805 C CA . LEU A 1 98 ? -9.677 15.541 6.017 1 89.92 98 LEU A CA 1
ATOM 806 C C . LEU A 1 98 ? -9.471 14.573 4.857 1 89.92 98 LEU A C 1
ATOM 808 O O . LEU A 1 98 ? -9.692 13.368 5.002 1 89.92 98 LEU A O 1
ATOM 812 N N . ARG A 1 99 ? -8.969 15.087 3.799 1 91.19 99 ARG A N 1
ATOM 813 C CA . ARG A 1 99 ? -8.715 14.254 2.628 1 91.19 99 ARG A CA 1
ATOM 814 C C . ARG A 1 99 ? -7.567 13.283 2.886 1 91.19 99 ARG A C 1
ATOM 816 O O . ARG A 1 99 ? -7.65 12.107 2.527 1 91.19 99 ARG A O 1
ATOM 823 N N . VAL A 1 100 ? -6.54 13.791 3.47 1 87.01 100 VAL A N 1
ATOM 824 C CA . VAL A 1 100 ? -5.371 12.978 3.79 1 87.01 100 VAL A CA 1
ATOM 825 C C . VAL A 1 100 ? -5.767 11.86 4.752 1 87.01 100 VAL A C 1
ATOM 827 O O . VAL A 1 100 ? -5.364 10.708 4.574 1 87.01 100 VAL A O 1
ATOM 830 N N . GLU A 1 101 ? -6.585 12.171 5.679 1 84.7 101 GLU A N 1
ATOM 831 C CA . GLU A 1 101 ? -7.07 11.186 6.641 1 84.7 101 GLU A CA 1
ATOM 832 C C . GLU A 1 101 ? -7.881 10.093 5.95 1 84.7 101 GLU A C 1
ATOM 834 O O . GLU A 1 101 ? -7.735 8.91 6.267 1 84.7 101 GLU A O 1
ATOM 839 N N . GLU A 1 102 ? -8.673 10.493 5.059 1 87.5 102 GLU A N 1
ATOM 840 C CA . GLU A 1 102 ? -9.481 9.537 4.308 1 87.5 102 GLU A CA 1
ATOM 841 C C . GLU A 1 102 ? -8.602 8.58 3.508 1 87.5 102 GLU A C 1
ATOM 843 O O . GLU A 1 102 ? -8.853 7.373 3.481 1 87.5 102 GLU A O 1
ATOM 848 N N . LEU A 1 103 ? -7.593 9.129 2.91 1 85.93 103 LEU A N 1
ATOM 849 C CA . LEU A 1 103 ? -6.678 8.324 2.108 1 85.93 103 LEU A CA 1
ATOM 850 C C . LEU A 1 103 ? -5.915 7.335 2.984 1 85.93 103 LEU A C 1
ATOM 852 O O . LEU A 1 103 ? -5.737 6.174 2.607 1 85.93 103 LEU A O 1
ATOM 856 N N . LEU A 1 104 ? -5.539 7.767 4.068 1 83.12 104 LEU A N 1
ATOM 857 C CA . LEU A 1 104 ? -4.83 6.899 5.002 1 83.12 104 LEU A CA 1
ATOM 858 C C . LEU A 1 104 ? -5.721 5.75 5.461 1 83.12 104 LEU A C 1
ATOM 860 O O . LEU A 1 104 ? -5.275 4.603 5.533 1 83.12 104 LEU A O 1
ATOM 864 N N . ASN A 1 105 ? -6.975 6.101 5.744 1 83.97 105 ASN A N 1
ATOM 865 C CA . ASN A 1 105 ? -7.926 5.077 6.162 1 83.97 105 ASN A CA 1
ATOM 866 C C . ASN A 1 105 ? -8.166 4.05 5.058 1 83.97 105 ASN A C 1
ATOM 868 O O . ASN A 1 105 ? -8.268 2.853 5.331 1 83.97 105 ASN A O 1
ATOM 872 N N . MET A 1 106 ? -8.218 4.568 3.909 1 84.35 106 MET A N 1
ATOM 873 C CA . MET A 1 106 ? -8.398 3.676 2.767 1 84.35 106 MET A CA 1
ATOM 874 C C . MET A 1 106 ? -7.196 2.753 2.604 1 84.35 106 MET A C 1
ATOM 876 O O . MET A 1 106 ? -7.355 1.561 2.333 1 84.35 106 MET A O 1
ATOM 880 N N . HIS A 1 107 ? -6.013 3.253 2.774 1 80.35 107 HIS A N 1
ATOM 881 C CA . HIS A 1 107 ? -4.792 2.458 2.695 1 80.35 107 HIS A CA 1
ATOM 882 C C . HIS A 1 107 ? -4.771 1.374 3.767 1 80.35 107 HIS A C 1
ATOM 884 O O . HIS A 1 107 ? -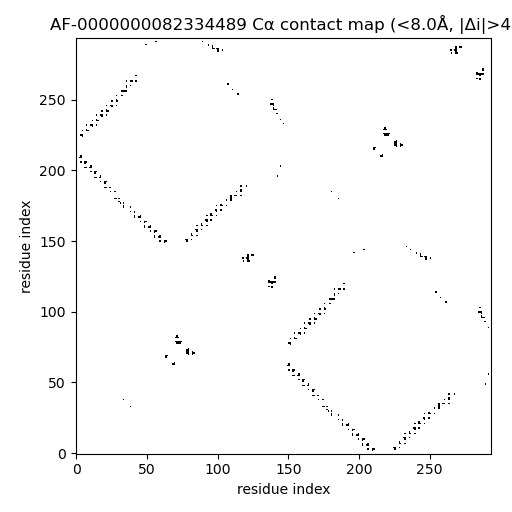4.398 0.231 3.492 1 80.35 107 HIS A O 1
ATOM 890 N N . MET A 1 108 ? -5.22 1.712 4.884 1 80.59 108 MET A N 1
ATOM 891 C CA . MET A 1 108 ? -5.226 0.761 5.992 1 80.59 108 MET A CA 1
ATOM 892 C C . MET A 1 108 ? -6.219 -0.367 5.736 1 80.59 108 MET A C 1
ATOM 894 O O . MET A 1 108 ? -5.927 -1.532 6.013 1 80.59 108 MET A O 1
ATOM 898 N N . LYS A 1 109 ? -7.322 0.02 5.219 1 83.52 109 LYS A N 1
ATOM 899 C CA . LYS A 1 109 ? -8.33 -0.983 4.889 1 83.52 109 LYS A CA 1
ATOM 900 C C . LYS A 1 109 ? -7.823 -1.938 3.812 1 83.52 109 LYS A C 1
ATOM 902 O O . LYS A 1 109 ? -7.972 -3.156 3.934 1 83.52 109 LYS A O 1
ATOM 907 N N . THR A 1 110 ? -7.242 -1.33 2.836 1 80.86 110 THR A N 1
ATOM 908 C CA . THR A 1 110 ? -6.687 -2.126 1.747 1 80.86 110 THR A CA 1
ATOM 909 C C . THR A 1 110 ? -5.597 -3.062 2.261 1 80.86 110 THR A C 1
ATOM 911 O O . THR A 1 110 ? -5.551 -4.235 1.886 1 80.86 110 THR A O 1
ATOM 914 N N . ASN A 1 111 ? -4.741 -2.592 3.095 1 77.04 111 ASN A N 1
ATOM 915 C CA . ASN A 1 111 ? -3.671 -3.397 3.675 1 77.04 111 ASN A CA 1
ATOM 916 C C . ASN A 1 111 ? -4.225 -4.569 4.48 1 77.04 111 ASN A C 1
ATOM 918 O O . ASN A 1 111 ? -3.693 -5.678 4.416 1 77.04 111 ASN A O 1
ATOM 922 N N . THR A 1 112 ? -5.266 -4.313 5.212 1 82.07 112 THR A N 1
ATOM 923 C CA . THR A 1 112 ? -5.902 -5.361 6.001 1 82.07 112 THR A CA 1
ATOM 924 C C . THR A 1 112 ? -6.493 -6.438 5.095 1 82.07 112 THR A C 1
ATOM 926 O O . THR A 1 112 ? -6.357 -7.632 5.371 1 82.07 112 THR A O 1
ATOM 929 N N . GLN A 1 113 ? -7.064 -5.981 4.057 1 83.04 113 GLN A N 1
ATOM 930 C CA . GLN A 1 113 ? -7.655 -6.921 3.111 1 83.04 113 GLN A CA 1
ATOM 931 C C . GLN A 1 113 ? -6.58 -7.765 2.431 1 83.04 113 GLN A C 1
ATOM 933 O O . GLN A 1 113 ? -6.752 -8.973 2.253 1 83.04 113 GLN A O 1
ATOM 938 N N . ILE A 1 114 ? -5.536 -7.142 2.088 1 77.6 114 ILE A N 1
ATOM 939 C CA . ILE A 1 114 ? -4.428 -7.838 1.443 1 77.6 114 ILE A CA 1
ATOM 940 C C . ILE A 1 114 ? -3.837 -8.868 2.403 1 77.6 114 ILE A C 1
ATOM 942 O O . ILE A 1 114 ? -3.547 -10 2.007 1 77.6 114 ILE A O 1
ATOM 946 N N . LYS A 1 115 ? -3.696 -8.536 3.583 1 76.77 115 LYS A N 1
ATOM 947 C CA . LYS A 1 115 ? -3.177 -9.447 4.599 1 76.77 115 LYS A CA 1
ATOM 948 C C . LYS A 1 115 ? -4.081 -10.667 4.757 1 76.77 115 LYS A C 1
ATOM 950 O O . LYS A 1 115 ? -3.596 -11.791 4.895 1 76.77 115 LYS A O 1
ATOM 955 N N . GLN A 1 116 ? -5.325 -10.405 4.714 1 82.97 116 GLN A N 1
ATOM 956 C CA . GLN A 1 116 ? -6.283 -11.498 4.842 1 82.97 116 GLN A CA 1
ATOM 957 C C . GLN A 1 116 ? -6.176 -12.464 3.666 1 82.97 116 GLN A C 1
ATOM 959 O O . GLN A 1 116 ? -6.22 -13.682 3.851 1 82.97 116 GLN A O 1
ATOM 964 N N . ILE A 1 117 ? -6.007 -11.879 2.548 1 76.57 117 ILE A N 1
ATOM 965 C CA . ILE A 1 117 ? -5.891 -12.696 1.345 1 76.57 117 ILE A CA 1
ATOM 966 C C . ILE A 1 117 ? -4.611 -13.526 1.406 1 76.57 117 ILE A C 1
ATOM 968 O O . ILE A 1 117 ? -4.62 -14.718 1.088 1 76.57 117 ILE A O 1
ATOM 972 N N . VAL A 1 118 ? -3.58 -12.983 1.865 1 69.51 118 VAL A N 1
ATOM 973 C CA . VAL A 1 118 ? -2.274 -13.632 1.924 1 69.51 118 VAL A CA 1
ATOM 974 C C . VAL A 1 118 ? -2.288 -14.723 2.993 1 69.51 118 VAL A C 1
ATOM 976 O O . VAL A 1 118 ? -1.763 -15.818 2.778 1 69.51 118 VAL A O 1
ATOM 979 N N . THR A 1 119 ? -2.859 -14.414 4.118 1 70.75 119 THR A N 1
ATOM 980 C CA . THR A 1 119 ? -2.906 -15.366 5.223 1 70.75 119 THR A CA 1
ATOM 981 C C . THR A 1 119 ? -3.787 -16.561 4.871 1 70.75 119 THR A C 1
ATOM 983 O O . THR A 1 119 ? -3.484 -17.695 5.248 1 70.75 119 THR A O 1
ATOM 986 N N . THR A 1 120 ? -4.825 -16.253 4.238 1 67.11 120 THR A N 1
ATOM 987 C CA . THR A 1 120 ? -5.752 -17.314 3.859 1 67.11 120 THR A CA 1
ATOM 988 C C . THR A 1 120 ? -5.119 -18.242 2.827 1 67.11 120 THR A C 1
ATOM 990 O O . THR A 1 120 ? -5.275 -19.463 2.903 1 67.11 120 THR A O 1
ATOM 993 N N . VAL A 1 121 ? -4.449 -17.66 2.009 1 60.09 121 VAL A N 1
ATOM 994 C CA . VAL A 1 121 ? -3.823 -18.451 0.955 1 60.09 121 VAL A CA 1
ATOM 995 C C . VAL A 1 121 ? -2.588 -19.16 1.505 1 60.09 121 VAL A C 1
ATOM 997 O O . VAL A 1 121 ? -2.328 -20.318 1.17 1 60.09 121 VAL A O 1
ATOM 1000 N N . GLY A 1 122 ? -1.775 -18.314 2.252 1 55.19 122 GLY A N 1
ATOM 1001 C CA . GLY A 1 122 ? -0.631 -18.941 2.896 1 55.19 122 GLY A CA 1
ATOM 1002 C C . GLY A 1 122 ? -1.02 -20.063 3.841 1 55.19 122 GLY A C 1
ATOM 1003 O O . GLY A 1 122 ? -0.297 -21.054 3.967 1 55.19 122 GLY A O 1
ATOM 1004 N N . GLY A 1 123 ? -2.031 -19.803 4.725 1 51.5 123 GLY A N 1
ATOM 1005 C CA . GLY A 1 123 ? -2.53 -20.875 5.572 1 51.5 123 GLY A CA 1
ATOM 1006 C C . GLY A 1 123 ? -2.987 -22.091 4.788 1 51.5 123 GLY A C 1
ATOM 1007 O O . GLY A 1 123 ? -2.783 -23.227 5.221 1 51.5 123 GLY A O 1
ATOM 1008 N N . ASN A 1 124 ? -3.766 -21.931 3.814 1 48.65 124 ASN A N 1
ATOM 1009 C CA . ASN A 1 124 ? -4.289 -23.062 3.056 1 48.65 124 ASN A CA 1
ATOM 1010 C C . ASN A 1 124 ? -3.197 -23.739 2.233 1 48.65 124 ASN A C 1
ATOM 1012 O O . ASN A 1 124 ? -3.246 -24.949 2.004 1 48.65 124 ASN A O 1
ATOM 1016 N N . ASN A 1 125 ? -2.314 -23.001 1.862 1 44.72 125 ASN A N 1
ATOM 1017 C CA . ASN A 1 125 ? -1.338 -23.605 0.961 1 44.72 125 ASN A CA 1
ATOM 1018 C C . ASN A 1 125 ? -0.09 -24.061 1.712 1 44.72 125 ASN A C 1
ATOM 1020 O O . ASN A 1 125 ? 0.976 -24.217 1.114 1 44.72 125 ASN A O 1
ATOM 1024 N N . SER A 1 126 ? -0.168 -23.957 3.118 1 37.46 126 SER A N 1
ATOM 1025 C CA . SER A 1 126 ? 0.969 -24.592 3.776 1 37.46 126 SER A CA 1
ATOM 1026 C C . SER A 1 126 ? 1.076 -26.065 3.397 1 37.46 126 SER A C 1
ATOM 1028 O O . SER A 1 126 ? 0.323 -26.899 3.904 1 37.46 126 SER A O 1
ATOM 1030 N N . LEU A 1 127 ? 1.032 -26.636 2.285 1 30.87 127 LEU A N 1
ATOM 1031 C CA . LEU A 1 127 ? 1.351 -28.059 2.242 1 30.87 127 LEU A CA 1
ATOM 1032 C C . LEU A 1 127 ? 2.511 -28.384 3.177 1 30.87 127 LEU A C 1
ATOM 1034 O O . LEU A 1 127 ? 2.371 -29.21 4.083 1 30.87 127 LEU A O 1
ATOM 1038 N N . TYR A 1 128 ? 3.754 -28.953 2.458 1 28.91 128 TYR A N 1
ATOM 1039 C CA . TYR A 1 128 ? 4.716 -29.882 3.041 1 28.91 128 TYR A CA 1
ATOM 1040 C C . TYR A 1 128 ? 5.552 -29.198 4.116 1 28.91 128 TYR A C 1
ATOM 1042 O O . TYR A 1 128 ? 6.572 -29.735 4.554 1 28.91 128 TYR A O 1
ATOM 1050 N N . GLY A 1 129 ? 5.731 -27.885 4.237 1 30.38 129 GLY A N 1
ATOM 1051 C CA . GLY A 1 129 ? 6.861 -27.676 5.127 1 30.38 129 GLY A CA 1
ATOM 1052 C C . GLY A 1 129 ? 6.55 -28.009 6.574 1 30.38 129 GLY A C 1
ATOM 1053 O O . GLY A 1 129 ? 5.536 -27.564 7.115 1 30.38 129 GLY A O 1
ATOM 1054 N N . SER A 1 130 ? 6.6 -29.254 6.924 1 28.52 130 SER A N 1
ATOM 1055 C CA . SER A 1 130 ? 6.564 -29.697 8.313 1 28.52 130 SER A CA 1
ATOM 1056 C C . SER A 1 130 ? 7.231 -28.682 9.235 1 28.52 130 SER A C 1
ATOM 1058 O O . SER A 1 130 ? 7.042 -28.723 10.452 1 28.52 130 SER A O 1
ATOM 1060 N N . THR A 1 131 ? 8.504 -28.294 8.904 1 28.2 131 THR A N 1
ATOM 1061 C CA . THR A 1 131 ? 9.263 -28.039 10.123 1 28.2 131 THR A CA 1
ATOM 1062 C C . THR A 1 131 ? 8.718 -26.814 10.853 1 28.2 131 THR A C 1
ATOM 1064 O O . THR A 1 131 ? 8.064 -25.964 10.246 1 28.2 131 THR A O 1
ATOM 1067 N N . GLY A 1 132 ? 9.127 -26.41 12.165 1 27.94 132 GLY A N 1
ATOM 1068 C CA . GLY A 1 132 ? 8.821 -25.776 13.438 1 27.94 132 GLY A CA 1
ATOM 1069 C C . GLY A 1 132 ? 8.489 -24.302 13.306 1 27.94 132 GLY A C 1
ATOM 1070 O O . GLY A 1 132 ? 7.54 -23.816 13.923 1 27.94 132 GLY A O 1
ATOM 1071 N N . GLU A 1 133 ? 9.516 -23.38 13.093 1 29.93 133 GLU A N 1
ATOM 1072 C CA . GLU A 1 133 ? 9.587 -22.09 13.773 1 29.93 133 GLU A CA 1
ATOM 1073 C C . GLU A 1 133 ? 8.559 -21.113 13.21 1 29.93 133 GLU A C 1
ATOM 1075 O O . GLU A 1 133 ? 8.171 -21.215 12.044 1 29.93 133 GLU A O 1
ATOM 1080 N N . SER A 1 134 ? 7.767 -20.243 13.994 1 32.55 134 SER A N 1
ATOM 1081 C CA . SER A 1 134 ? 6.668 -19.283 14.01 1 32.55 134 SER A CA 1
ATOM 1082 C C . SER A 1 134 ? 6.805 -18.267 12.881 1 32.55 134 SER A C 1
ATOM 1084 O O . SER A 1 134 ? 6.208 -17.19 12.932 1 32.55 134 SER A O 1
ATOM 1086 N N . HIS A 1 135 ? 7.837 -18.439 11.964 1 32.34 135 HIS A N 1
ATOM 1087 C CA . HIS A 1 135 ? 8.08 -17.246 11.161 1 32.34 135 HIS A CA 1
ATOM 1088 C C . HIS A 1 135 ? 6.885 -16.93 10.268 1 32.34 135 HIS A C 1
ATOM 1090 O O . HIS A 1 135 ? 6.091 -17.818 9.949 1 32.34 135 HIS A O 1
ATOM 1096 N N . VAL A 1 136 ? 6.641 -15.647 9.911 1 37.61 136 VAL A N 1
ATOM 1097 C CA . VAL A 1 136 ? 5.633 -15.013 9.068 1 37.61 136 VAL A CA 1
ATOM 1098 C C . VAL A 1 136 ? 5.476 -15.8 7.769 1 37.61 136 VAL A C 1
ATOM 1100 O O . VAL A 1 136 ? 6.446 -15.993 7.032 1 37.61 136 VAL A O 1
ATOM 1103 N N . ALA A 1 137 ? 4.473 -16.686 7.58 1 37.02 137 ALA A N 1
ATOM 1104 C CA . ALA A 1 137 ? 4.129 -17.718 6.606 1 37.02 137 ALA A CA 1
ATOM 1105 C C . ALA A 1 137 ? 4.333 -17.216 5.179 1 37.02 137 ALA A C 1
ATOM 1107 O O . ALA A 1 137 ? 3.896 -16.115 4.834 1 37.02 137 ALA A O 1
ATOM 1108 N N . PRO A 1 138 ? 5.508 -17.808 4.439 1 34.24 138 PRO A N 1
ATOM 1109 C CA . PRO A 1 138 ? 5.826 -17.462 3.052 1 34.24 138 PRO A CA 1
ATOM 1110 C C . PRO A 1 138 ? 4.614 -17.555 2.128 1 34.24 138 PRO A C 1
ATOM 1112 O O . PRO A 1 138 ? 3.874 -18.542 2.172 1 34.24 138 PRO A O 1
ATOM 1115 N N . VAL A 1 139 ? 3.962 -16.48 1.921 1 36.76 139 VAL A N 1
ATOM 1116 C CA . VAL A 1 139 ? 2.863 -16.292 0.98 1 36.76 139 VAL A CA 1
ATOM 1117 C C . VAL A 1 139 ? 3.124 -17.101 -0.289 1 36.76 139 VAL A C 1
ATOM 1119 O O . VAL A 1 139 ? 2.251 -17.212 -1.153 1 36.76 139 VAL A O 1
ATOM 1122 N N . GLY A 1 140 ? 4.395 -17.309 -0.778 1 35.62 140 GLY A N 1
ATOM 1123 C CA . GLY A 1 140 ? 4.649 -17.847 -2.105 1 35.62 140 GLY A CA 1
ATOM 1124 C C . GLY A 1 140 ? 4.501 -19.355 -2.175 1 35.62 140 GLY A C 1
ATOM 1125 O O . GLY A 1 140 ? 4.9 -20.067 -1.251 1 35.62 140 GLY A O 1
ATOM 1126 N N . GLY A 1 141 ? 3.444 -19.918 -2.598 1 37.25 141 GLY A N 1
ATOM 1127 C CA . GLY A 1 141 ? 3.181 -21.333 -2.809 1 37.25 141 GLY A CA 1
ATOM 1128 C C . GLY A 1 141 ? 4.221 -22.009 -3.682 1 37.25 141 GLY A C 1
ATOM 1129 O O . GLY A 1 141 ? 4.416 -21.622 -4.836 1 37.25 141 GLY A O 1
ATOM 1130 N N . SER A 1 142 ? 5.388 -22.392 -3.168 1 38.34 142 SER A N 1
ATOM 1131 C CA . SER A 1 142 ? 6.349 -23.178 -3.935 1 38.34 142 SER A CA 1
ATOM 1132 C C . SER A 1 142 ? 5.748 -24.507 -4.379 1 38.34 142 SER A C 1
ATOM 1134 O O . SER A 1 142 ? 5.046 -25.165 -3.608 1 38.34 142 SER A O 1
ATOM 1136 N N . TYR A 1 143 ? 4.966 -24.614 -5.47 1 38.27 143 TYR A N 1
ATOM 1137 C CA . TYR A 1 143 ? 4.529 -25.895 -6.012 1 38.27 143 TYR A CA 1
ATOM 1138 C C . TYR A 1 143 ? 5.723 -26.76 -6.399 1 38.27 143 TYR A C 1
ATOM 1140 O O . TYR A 1 143 ? 6.741 -26.248 -6.871 1 38.27 143 TYR A O 1
ATOM 1148 N N . ARG A 1 144 ? 6.079 -27.76 -5.489 1 43.15 144 ARG A N 1
ATOM 1149 C CA . ARG A 1 144 ? 7.128 -28.715 -5.831 1 43.15 144 ARG A CA 1
ATOM 1150 C C . ARG A 1 144 ? 6.651 -29.691 -6.901 1 43.15 144 ARG A C 1
ATOM 1152 O O . ARG A 1 144 ? 5.66 -30.398 -6.707 1 43.15 144 ARG A O 1
ATOM 1159 N N . ILE A 1 145 ? 6.502 -29.243 -8.038 1 40.53 145 ILE A N 1
ATOM 1160 C CA . ILE A 1 145 ? 6.398 -30.276 -9.063 1 40.53 145 ILE A CA 1
ATOM 1161 C C . ILE A 1 145 ? 7.668 -31.124 -9.072 1 40.53 145 ILE A C 1
ATOM 1163 O O . ILE A 1 145 ? 8.777 -30.591 -9.167 1 40.53 145 ILE A O 1
ATOM 1167 N N . SER A 1 146 ? 7.66 -32.222 -8.211 1 41.06 146 SER A N 1
ATOM 1168 C CA . SER A 1 146 ? 8.779 -33.158 -8.267 1 41.06 146 SER A CA 1
ATOM 1169 C C . SER A 1 146 ? 9.203 -33.428 -9.706 1 41.06 146 SER A C 1
ATOM 1171 O O . SER A 1 146 ? 8.45 -34.022 -10.48 1 41.06 146 SER A O 1
ATOM 1173 N N . VAL A 1 147 ? 9.863 -32.433 -10.268 1 41.55 147 VAL A N 1
ATOM 1174 C CA . VAL A 1 147 ? 10.533 -32.742 -11.527 1 41.55 147 VAL A CA 1
ATOM 1175 C C . VAL A 1 147 ? 11.922 -33.311 -11.248 1 41.55 147 VAL A C 1
ATOM 1177 O O . VAL A 1 147 ? 12.602 -32.877 -10.316 1 41.55 147 VAL A O 1
ATOM 1180 N N . MET B 1 1 ? 4.596 49.676 18.894 1 54.91 1 MET B N 1
ATOM 1181 C CA . MET B 1 1 ? 4.497 49.173 17.527 1 54.91 1 MET B CA 1
ATOM 1182 C C . MET B 1 1 ? 3.633 47.918 17.471 1 54.91 1 MET B C 1
ATOM 1184 O O . MET B 1 1 ? 3.572 47.157 18.438 1 54.91 1 MET B O 1
ATOM 1188 N N . ASP B 1 2 ? 2.449 47.815 16.668 1 75.52 2 ASP B N 1
ATOM 1189 C CA . ASP B 1 2 ? 1.356 46.85 16.6 1 75.52 2 ASP B CA 1
ATOM 1190 C C . ASP B 1 2 ? 1.874 45.458 16.242 1 75.52 2 ASP B C 1
ATOM 1192 O O . ASP B 1 2 ? 2.244 45.204 15.094 1 75.52 2 ASP B O 1
ATOM 1196 N N . LYS B 1 3 ? 2.391 44.695 17.326 1 90 3 LYS B N 1
ATOM 1197 C CA . LYS B 1 3 ? 3.025 43.382 17.26 1 90 3 LYS B CA 1
ATOM 1198 C C . LYS B 1 3 ? 2.059 42.332 16.719 1 90 3 LYS B C 1
ATOM 1200 O O . LYS B 1 3 ? 2.464 41.211 16.404 1 90 3 LYS B O 1
ATOM 1205 N N . LEU B 1 4 ? 0.858 42.811 16.548 1 92.39 4 LEU B N 1
ATOM 1206 C CA . LEU B 1 4 ? -0.162 41.839 16.17 1 92.39 4 LEU B CA 1
ATOM 1207 C C . LEU B 1 4 ? -0.043 41.472 14.695 1 92.39 4 LEU B C 1
ATOM 1209 O O . LEU B 1 4 ? -0.168 40.301 14.33 1 92.39 4 LEU B O 1
ATOM 1213 N N . TYR B 1 5 ? 0.287 42.524 13.888 1 92.9 5 TYR B N 1
ATOM 1214 C CA . TYR B 1 5 ? 0.348 42.263 12.454 1 92.9 5 TYR B CA 1
ATOM 1215 C C . TYR B 1 5 ? 1.473 41.289 12.125 1 92.9 5 TYR B C 1
ATOM 1217 O O . TYR B 1 5 ? 1.257 40.295 11.428 1 92.9 5 TYR B O 1
ATOM 1225 N N . PRO B 1 6 ? 2.715 41.484 12.725 1 94.77 6 PRO B N 1
ATOM 1226 C CA . PRO B 1 6 ? 3.784 40.517 12.465 1 94.77 6 PRO B CA 1
ATOM 1227 C C . PRO B 1 6 ? 3.443 39.113 12.959 1 94.77 6 PRO B C 1
ATOM 1229 O O . PRO B 1 6 ? 3.837 38.123 12.337 1 94.77 6 PRO B O 1
ATOM 1232 N N . ILE B 1 7 ? 2.744 38.974 14.016 1 96.08 7 ILE B N 1
ATOM 1233 C CA . ILE B 1 7 ? 2.35 37.684 14.572 1 96.08 7 ILE B CA 1
ATOM 1234 C C . ILE B 1 7 ? 1.393 36.98 13.614 1 96.08 7 ILE B C 1
ATOM 1236 O O . ILE B 1 7 ? 1.585 35.807 13.284 1 96.08 7 ILE B O 1
ATOM 1240 N N . LEU B 1 8 ? 0.376 37.699 13.148 1 94.73 8 LEU B N 1
ATOM 1241 C CA . LEU B 1 8 ? -0.596 37.138 12.216 1 94.73 8 LEU B CA 1
ATOM 1242 C C . LEU B 1 8 ? 0.075 36.734 10.908 1 94.73 8 LEU B C 1
ATOM 1244 O O . LEU B 1 8 ? -0.272 35.708 10.318 1 94.73 8 LEU B O 1
ATOM 1248 N N . SER B 1 9 ? 1.013 37.539 10.48 1 94.38 9 SER B N 1
ATOM 1249 C CA . SER B 1 9 ? 1.737 37.251 9.247 1 94.38 9 SER B CA 1
ATOM 1250 C C . SER B 1 9 ? 2.552 35.968 9.37 1 94.38 9 SER B C 1
ATOM 1252 O O . SER B 1 9 ? 2.578 35.152 8.447 1 94.38 9 SER B O 1
ATOM 1254 N N . GLN B 1 10 ? 3.185 35.764 10.531 1 95.59 10 GLN B N 1
ATOM 1255 C CA . GLN B 1 10 ? 3.959 34.55 10.769 1 95.59 10 GLN B CA 1
ATOM 1256 C C . GLN B 1 10 ? 3.054 33.324 10.834 1 95.59 10 GLN B C 1
ATOM 1258 O O . GLN B 1 10 ? 3.416 32.251 10.346 1 95.59 10 GLN B O 1
ATOM 1263 N N . MET B 1 11 ? 1.871 33.503 11.437 1 95.34 11 MET B N 1
ATOM 1264 C CA . MET B 1 11 ? 0.899 32.414 11.48 1 95.34 11 MET B CA 1
ATOM 1265 C C . MET B 1 11 ? 0.459 32.023 10.073 1 95.34 11 MET B C 1
ATOM 1267 O O . MET B 1 11 ? 0.364 30.836 9.756 1 95.34 11 MET B O 1
ATOM 1271 N N . LYS B 1 12 ? 0.228 33.033 9.314 1 94.56 12 LYS B N 1
ATOM 1272 C CA . LYS B 1 12 ? -0.188 32.785 7.937 1 94.56 12 LYS B CA 1
ATOM 1273 C C . LYS B 1 12 ? 0.896 32.043 7.16 1 94.56 12 LYS B C 1
ATOM 1275 O O . LYS B 1 12 ? 0.604 31.102 6.42 1 94.56 12 LYS B O 1
ATOM 1280 N N . THR B 1 13 ? 2.115 32.484 7.333 1 95.5 13 THR B N 1
ATOM 1281 C CA . THR B 1 13 ? 3.246 31.852 6.663 1 95.5 13 THR B CA 1
ATOM 1282 C C . THR B 1 13 ? 3.379 30.392 7.088 1 95.5 13 THR B C 1
ATOM 1284 O O . THR B 1 13 ? 3.553 29.509 6.246 1 95.5 13 THR B O 1
ATOM 1287 N N . SER B 1 14 ? 3.265 30.136 8.412 1 95.79 14 SER B N 1
ATOM 1288 C CA . SER B 1 14 ? 3.365 28.777 8.936 1 95.79 14 SER B CA 1
ATOM 1289 C C . SER B 1 14 ? 2.239 27.896 8.405 1 95.79 14 SER B C 1
ATOM 1291 O O . SER B 1 14 ? 2.455 26.722 8.098 1 95.79 14 SER B O 1
ATOM 1293 N N . LEU B 1 15 ? 1.049 28.45 8.243 1 94.55 15 LEU B N 1
ATOM 1294 C CA . LEU B 1 15 ? -0.082 27.713 7.69 1 94.55 15 LEU B CA 1
ATOM 1295 C C . LEU B 1 15 ? 0.154 27.376 6.222 1 94.55 15 LEU B C 1
ATOM 1297 O O . LEU B 1 15 ? -0.225 26.299 5.759 1 94.55 15 LEU B O 1
ATOM 1301 N N . GLY B 1 16 ? 0.734 28.345 5.535 1 94.78 16 GLY B N 1
ATOM 1302 C CA . GLY B 1 16 ? 1.095 28.075 4.153 1 94.78 16 GLY B CA 1
ATOM 1303 C C . GLY B 1 16 ? 2.082 26.933 4.006 1 94.78 16 GLY B C 1
ATOM 1304 O O . GLY B 1 16 ? 1.927 26.08 3.129 1 94.78 16 GLY B O 1
ATOM 1305 N N . GLU B 1 17 ? 3.061 26.89 4.883 1 95.41 17 GLU B N 1
ATOM 1306 C CA . GLU B 1 17 ? 4.037 25.804 4.887 1 95.41 17 GLU B CA 1
ATOM 1307 C C . GLU B 1 17 ? 3.381 24.472 5.238 1 95.41 17 GLU B C 1
ATOM 1309 O O . GLU B 1 17 ? 3.699 23.441 4.642 1 95.41 17 GLU B O 1
ATOM 1314 N N . LEU B 1 18 ? 2.444 24.489 6.193 1 94.06 18 LEU B N 1
ATOM 1315 C CA . LEU B 1 18 ? 1.711 23.287 6.574 1 94.06 18 LEU B CA 1
ATOM 1316 C C . LEU B 1 18 ? 0.899 22.75 5.401 1 94.06 18 LEU B C 1
ATOM 1318 O O . LEU B 1 18 ? 0.883 21.542 5.151 1 94.06 18 LEU B O 1
ATOM 1322 N N . GLU B 1 19 ? 0.237 23.674 4.718 1 93.6 19 GLU B N 1
ATOM 1323 C CA . GLU B 1 19 ? -0.525 23.28 3.537 1 93.6 19 GLU B CA 1
ATOM 1324 C C . GLU B 1 19 ? 0.366 22.583 2.512 1 93.6 19 GLU B C 1
ATOM 1326 O O . GLU B 1 19 ? -0.028 21.573 1.925 1 93.6 19 GLU B O 1
ATOM 1331 N N . GLY B 1 20 ? 1.577 23.139 2.305 1 94 20 GLY B N 1
ATOM 1332 C CA . GLY B 1 20 ? 2.525 22.517 1.396 1 94 20 GLY B CA 1
ATOM 1333 C C . GLY B 1 20 ? 2.907 21.106 1.804 1 94 20 GLY B C 1
ATOM 1334 O O . GLY B 1 20 ? 2.961 20.204 0.966 1 94 20 GLY B O 1
ATOM 1335 N N . VAL B 1 21 ? 3.137 20.864 3.071 1 94.18 21 VAL B N 1
ATOM 1336 C CA . VAL B 1 21 ? 3.489 19.553 3.606 1 94.18 21 VAL B CA 1
ATOM 1337 C C . VAL B 1 21 ? 2.322 18.587 3.417 1 94.18 21 VAL B C 1
ATOM 1339 O O . VAL B 1 21 ? 2.518 17.435 3.026 1 94.18 21 VAL B O 1
ATOM 1342 N N . MET B 1 22 ? 1.126 19.051 3.619 1 91.05 22 MET B N 1
ATOM 1343 C CA . MET B 1 22 ? -0.068 18.217 3.514 1 91.05 22 MET B CA 1
ATOM 1344 C C . MET B 1 22 ? -0.344 17.842 2.062 1 91.05 22 MET B C 1
ATOM 1346 O O . MET B 1 22 ? -0.804 16.735 1.779 1 91.05 22 MET B O 1
ATOM 1350 N N . ILE B 1 23 ? -0.075 18.798 1.196 1 92.22 23 ILE B N 1
ATOM 1351 C CA . ILE B 1 23 ? -0.235 18.51 -0.225 1 92.22 23 ILE B CA 1
ATOM 1352 C C . ILE B 1 23 ? 0.738 17.409 -0.641 1 92.22 23 ILE B C 1
ATOM 1354 O O . ILE B 1 23 ? 0.365 16.485 -1.367 1 92.22 23 ILE B O 1
ATOM 1358 N N . GLU B 1 24 ? 1.949 17.47 -0.137 1 91.65 24 GLU B N 1
ATOM 1359 C CA . GLU B 1 24 ? 2.933 16.427 -0.411 1 91.65 24 GLU B CA 1
ATOM 1360 C C . GLU B 1 24 ? 2.484 15.082 0.155 1 91.65 24 GLU B C 1
ATOM 1362 O O . GLU B 1 24 ? 2.61 14.051 -0.509 1 91.65 24 GLU B O 1
ATOM 1367 N N . GLU B 1 25 ? 1.958 15.164 1.343 1 89.61 25 GLU B N 1
ATOM 1368 C CA . GLU B 1 25 ? 1.428 13.958 1.972 1 89.61 25 GLU B CA 1
ATOM 1369 C C . GLU B 1 25 ? 0.286 13.364 1.152 1 89.61 25 GLU B C 1
ATOM 1371 O O . GLU B 1 25 ? 0.259 12.158 0.898 1 89.61 25 GLU B O 1
ATOM 1376 N N . PHE B 1 26 ? -0.56 14.176 0.741 1 88.83 26 PHE B N 1
ATOM 1377 C CA . PHE B 1 26 ? -1.684 13.752 -0.085 1 88.83 26 PHE B CA 1
ATOM 1378 C C . PHE B 1 26 ? -1.194 13.076 -1.36 1 88.83 26 PHE B C 1
ATOM 1380 O O . PHE B 1 26 ? -1.686 12.009 -1.732 1 88.83 26 PHE B O 1
ATOM 1387 N N . ASN B 1 27 ? -0.207 13.664 -1.945 1 87.46 27 ASN B N 1
ATOM 1388 C CA . ASN B 1 27 ? 0.345 13.131 -3.186 1 87.46 27 ASN B CA 1
ATOM 1389 C C . ASN B 1 27 ? 0.991 11.766 -2.972 1 87.46 27 ASN B C 1
ATOM 1391 O O . ASN B 1 27 ? 0.899 10.889 -3.833 1 87.46 27 ASN B O 1
ATOM 1395 N N . HIS B 1 28 ? 1.632 11.596 -1.84 1 83.83 28 HIS B N 1
ATOM 1396 C CA . HIS B 1 28 ? 2.268 10.33 -1.497 1 83.83 28 HIS B CA 1
ATOM 1397 C C . HIS B 1 28 ? 1.23 9.237 -1.264 1 83.83 28 HIS B C 1
ATOM 1399 O O . HIS B 1 28 ? 1.447 8.081 -1.634 1 83.83 28 HIS B O 1
ATOM 1405 N N . LEU B 1 29 ? 0.086 9.636 -0.752 1 81.7 29 LEU B N 1
ATOM 1406 C CA . LEU B 1 29 ? -0.929 8.672 -0.342 1 81.7 29 LEU B CA 1
ATOM 1407 C C . LEU B 1 29 ? -1.895 8.38 -1.486 1 81.7 29 LEU B C 1
ATOM 1409 O O . LEU B 1 29 ? -2.575 7.351 -1.482 1 81.7 29 LEU B O 1
ATOM 1413 N N . SER B 1 30 ? -2.026 9.289 -2.416 1 81.47 30 SER B N 1
ATOM 1414 C CA . SER B 1 30 ? -3.016 9.162 -3.48 1 81.47 30 SER B CA 1
ATOM 1415 C C . SER B 1 30 ? -2.528 8.226 -4.58 1 81.47 30 SER B C 1
ATOM 1417 O O . SER B 1 30 ? -3.238 7.989 -5.56 1 81.47 30 SER B O 1
ATOM 1419 N N . ARG B 1 31 ? -1.456 7.63 -4.435 1 73.91 31 ARG B N 1
ATOM 1420 C CA . ARG B 1 31 ? -0.949 6.708 -5.446 1 73.91 31 ARG B CA 1
ATOM 1421 C C . ARG B 1 31 ? -1.797 5.442 -5.507 1 73.91 31 ARG B C 1
ATOM 1423 O O . ARG B 1 31 ? -2.42 5.058 -4.515 1 73.91 31 ARG B O 1
ATOM 1430 N N . PRO B 1 32 ? -1.865 4.933 -6.735 1 66.09 32 PRO B N 1
ATOM 1431 C CA . PRO B 1 32 ? -2.725 3.76 -6.91 1 66.09 32 PRO B CA 1
ATOM 1432 C C . PRO B 1 32 ? -2.411 2.644 -5.917 1 66.09 32 PRO B C 1
ATOM 1434 O O . PRO B 1 32 ? -1.243 2.414 -5.591 1 66.09 32 PRO B O 1
ATOM 1437 N N . GLN B 1 33 ? -3.507 2.074 -5.417 1 70.32 33 GLN B N 1
ATOM 1438 C CA . GLN B 1 33 ? -3.445 1.011 -4.42 1 70.32 33 GLN B CA 1
ATOM 1439 C C . GLN B 1 33 ? -3.699 -0.354 -5.054 1 70.32 33 GLN B C 1
ATOM 1441 O O . GLN B 1 33 ? -4.291 -0.443 -6.131 1 70.32 33 GLN B O 1
ATOM 1446 N N . ILE B 1 34 ? -3.072 -1.294 -4.451 1 76.06 34 ILE B N 1
ATOM 1447 C CA . ILE B 1 34 ? -3.402 -2.674 -4.791 1 76.06 34 ILE B CA 1
ATOM 1448 C C . ILE B 1 34 ? -4.895 -2.915 -4.577 1 76.06 34 ILE B C 1
ATOM 1450 O O . ILE B 1 34 ? -5.451 -2.528 -3.547 1 76.06 34 ILE B O 1
ATOM 1454 N N . ASN B 1 35 ? -5.548 -3.406 -5.589 1 79.01 35 ASN B N 1
ATOM 1455 C CA . ASN B 1 35 ? -6.958 -3.765 -5.484 1 79.01 35 ASN B CA 1
ATOM 1456 C C . ASN B 1 35 ? -7.14 -5.154 -4.879 1 79.01 35 ASN B C 1
ATOM 1458 O O . ASN B 1 35 ? -6.823 -6.16 -5.516 1 79.01 35 ASN B O 1
ATOM 1462 N N . PRO B 1 36 ? -7.638 -5.209 -3.711 1 79.55 36 PRO B N 1
ATOM 1463 C CA . PRO B 1 36 ? -7.775 -6.499 -3.032 1 79.55 36 PRO B CA 1
ATOM 1464 C C . PRO B 1 36 ? -8.656 -7.481 -3.801 1 79.55 36 PRO B C 1
ATOM 1466 O O . PRO B 1 36 ? -8.41 -8.689 -3.773 1 79.55 36 PRO B O 1
ATOM 1469 N N . VAL B 1 37 ? -9.661 -6.981 -4.474 1 83.24 37 VAL B N 1
ATOM 1470 C CA . VAL B 1 37 ? -10.564 -7.848 -5.223 1 83.24 37 VAL B CA 1
ATOM 1471 C C . VAL B 1 37 ? -9.811 -8.503 -6.379 1 83.24 37 VAL B C 1
ATOM 1473 O O . VAL B 1 37 ? -9.94 -9.708 -6.608 1 83.24 37 VAL B O 1
ATOM 1476 N N . SER B 1 38 ? -9.004 -7.641 -7.027 1 85.8 38 SER B N 1
ATOM 1477 C CA . SER B 1 38 ? -8.198 -8.18 -8.118 1 85.8 38 SER B CA 1
ATOM 1478 C C . SER B 1 38 ? -7.199 -9.214 -7.609 1 85.8 38 SER B C 1
ATOM 1480 O O . SER B 1 38 ? -6.985 -10.245 -8.249 1 85.8 38 SER B O 1
ATOM 1482 N N . LEU B 1 39 ? -6.671 -9.029 -6.503 1 84.37 39 LEU B N 1
ATOM 1483 C CA . LEU B 1 39 ? -5.715 -9.96 -5.913 1 84.37 39 LEU B CA 1
ATOM 1484 C C . LEU B 1 39 ? -6.402 -11.26 -5.506 1 84.37 39 LEU B C 1
ATOM 1486 O O . LEU B 1 39 ? -5.831 -12.342 -5.658 1 84.37 39 LEU B O 1
ATOM 1490 N N . GLN B 1 40 ? -7.605 -11.116 -5.016 1 86.28 40 GLN B N 1
ATOM 1491 C CA . GLN B 1 40 ? -8.37 -12.298 -4.633 1 86.28 40 GLN B CA 1
ATOM 1492 C C . GLN B 1 40 ? -8.677 -13.171 -5.846 1 86.28 40 GLN B C 1
ATOM 1494 O O . GLN B 1 40 ? -8.577 -14.398 -5.775 1 86.28 40 GLN B O 1
ATOM 1499 N N . ILE B 1 41 ? -9.024 -12.489 -6.921 1 89.09 41 ILE B N 1
ATOM 1500 C CA . ILE B 1 41 ? -9.314 -13.211 -8.155 1 89.09 41 ILE B CA 1
ATOM 1501 C C . ILE B 1 41 ? -8.067 -13.96 -8.62 1 89.09 41 ILE B C 1
ATOM 1503 O O . ILE B 1 41 ? -8.143 -15.134 -8.991 1 89.09 41 ILE B O 1
ATOM 1507 N N . LEU B 1 42 ? -6.94 -13.274 -8.541 1 89.4 42 LEU B N 1
ATOM 1508 C CA . LEU B 1 42 ? -5.676 -13.887 -8.933 1 89.4 42 LEU B CA 1
ATOM 1509 C C . LEU B 1 42 ? -5.344 -15.073 -8.033 1 89.4 42 LEU B C 1
ATOM 1511 O O . LEU B 1 42 ? -4.899 -16.118 -8.515 1 89.4 42 LEU B O 1
ATOM 1515 N N . THR B 1 43 ? -5.602 -14.977 -6.786 1 86.3 43 THR B N 1
ATOM 1516 C CA . THR B 1 43 ? -5.339 -16.035 -5.817 1 86.3 43 THR B CA 1
ATOM 1517 C C . THR B 1 43 ? -6.222 -17.249 -6.088 1 86.3 43 THR B C 1
ATOM 1519 O O . THR B 1 43 ? -5.749 -18.387 -6.057 1 86.3 43 THR B O 1
ATOM 1522 N N . ASP B 1 44 ? -7.456 -16.985 -6.388 1 88.97 44 ASP B N 1
ATOM 1523 C CA . ASP B 1 44 ? -8.384 -18.067 -6.701 1 88.97 44 ASP B CA 1
ATOM 1524 C C . ASP B 1 44 ? -7.964 -18.8 -7.973 1 88.97 44 ASP B C 1
ATOM 1526 O O . ASP B 1 44 ? -7.993 -20.032 -8.025 1 88.97 44 ASP B O 1
ATOM 1530 N N . ASN B 1 45 ? -7.623 -18.049 -8.944 1 91.83 45 ASN B N 1
ATOM 1531 C CA . ASN B 1 45 ? -7.151 -18.641 -10.191 1 91.83 45 ASN B CA 1
ATOM 1532 C C . ASN B 1 45 ? -5.906 -19.495 -9.97 1 91.83 45 ASN B C 1
ATOM 1534 O O . ASN B 1 45 ? -5.804 -20.602 -10.503 1 91.83 45 ASN B O 1
ATOM 1538 N N . LYS B 1 46 ? -5.051 -18.968 -9.196 1 90.11 46 LYS B N 1
ATOM 1539 C CA . LYS B 1 46 ? -3.822 -19.691 -8.882 1 90.11 46 LYS B CA 1
ATOM 1540 C C . LYS B 1 46 ? -4.127 -21.017 -8.191 1 90.11 46 LYS B C 1
ATOM 1542 O O . LYS B 1 46 ? -3.544 -22.049 -8.531 1 90.11 46 LYS B O 1
ATOM 1547 N N . SER B 1 47 ? -5.057 -21.015 -7.248 1 87.88 47 SER B N 1
ATOM 1548 C CA . SER B 1 47 ? -5.433 -22.217 -6.512 1 87.88 47 SER B CA 1
ATOM 1549 C C . SER B 1 47 ? -6.028 -23.27 -7.44 1 87.88 47 SER B C 1
ATOM 1551 O O . SER B 1 47 ? -5.71 -24.456 -7.327 1 87.88 47 SER B O 1
ATOM 1553 N N . GLN B 1 48 ? -6.863 -22.813 -8.36 1 93.58 48 GLN B N 1
ATOM 1554 C CA . GLN B 1 48 ? -7.491 -23.719 -9.316 1 93.58 48 GLN B CA 1
ATOM 1555 C C . GLN B 1 48 ? -6.454 -24.352 -10.238 1 93.58 48 GLN B C 1
ATOM 1557 O O . GLN B 1 48 ? -6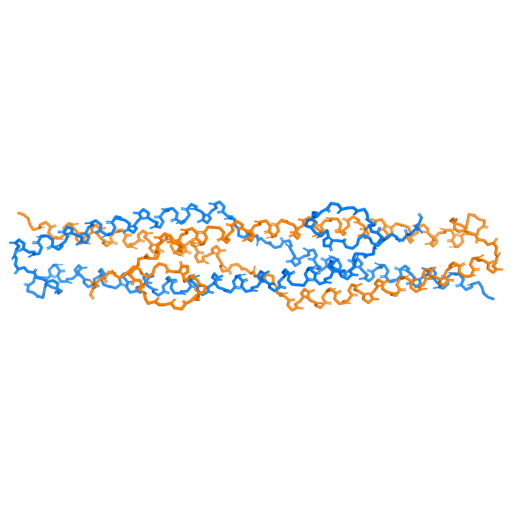.491 -25.559 -10.487 1 93.58 48 GLN B O 1
ATOM 1562 N N . LEU B 1 49 ? -5.519 -23.524 -10.678 1 92.86 49 LEU B N 1
ATOM 1563 C CA . LEU B 1 49 ? -4.493 -24.015 -11.59 1 92.86 49 LEU B CA 1
ATOM 1564 C C . LEU B 1 49 ? -3.553 -24.984 -10.881 1 92.86 49 LEU B C 1
ATOM 1566 O O . LEU B 1 49 ? -3.146 -25.995 -11.457 1 92.86 49 LEU B O 1
ATOM 1570 N N . LEU B 1 50 ? -3.279 -24.748 -9.648 1 91.25 50 LEU B N 1
ATOM 1571 C CA . LEU B 1 50 ? -2.424 -25.631 -8.864 1 91.25 50 LEU B CA 1
ATOM 1572 C C . LEU B 1 50 ? -3.096 -26.982 -8.641 1 91.25 50 LEU B C 1
ATOM 1574 O O . LEU B 1 50 ? -2.446 -28.026 -8.726 1 91.25 50 LEU B O 1
ATOM 1578 N N . SER B 1 51 ? -4.38 -26.914 -8.38 1 93.08 51 SER B N 1
ATOM 1579 C CA . SER B 1 51 ? -5.136 -28.154 -8.235 1 93.08 51 SER B CA 1
ATOM 1580 C C . SER B 1 51 ? -5.131 -28.959 -9.53 1 93.08 51 SER B C 1
ATOM 1582 O O . SER B 1 51 ? -4.971 -30.181 -9.507 1 93.08 51 SER B O 1
ATOM 1584 N N . THR B 1 52 ? -5.269 -28.286 -10.624 1 94.83 52 THR B N 1
ATOM 1585 C CA . THR B 1 52 ? -5.259 -28.923 -11.936 1 94.83 52 THR B CA 1
ATOM 1586 C C . THR B 1 52 ? -3.904 -29.566 -12.215 1 94.83 52 THR B C 1
ATOM 1588 O O . THR B 1 52 ? -3.835 -30.707 -12.677 1 94.83 52 THR B O 1
ATOM 1591 N N . ILE B 1 53 ? -2.88 -28.884 -11.904 1 93.48 53 ILE B N 1
ATOM 1592 C CA . ILE B 1 53 ? -1.527 -29.38 -12.129 1 93.48 53 ILE B CA 1
ATOM 1593 C C . ILE B 1 53 ? -1.276 -30.609 -11.258 1 93.48 53 ILE B C 1
ATOM 1595 O O . ILE B 1 53 ? -0.688 -31.592 -11.715 1 93.48 53 ILE B O 1
ATOM 1599 N N . ARG B 1 54 ? -1.747 -30.549 -10.01 1 9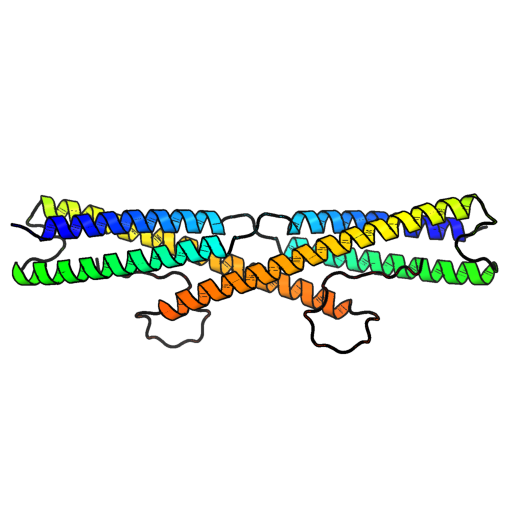2.45 54 ARG B N 1
ATOM 1600 C CA . ARG B 1 54 ? -1.617 -31.691 -9.112 1 92.45 54 ARG B CA 1
ATOM 1601 C C . ARG B 1 54 ? -2.346 -32.91 -9.666 1 92.45 54 ARG B C 1
ATOM 1603 O O . ARG B 1 54 ? -1.826 -34.027 -9.618 1 92.45 54 ARG B O 1
ATOM 1610 N N . TYR B 1 55 ? -3.558 -32.698 -10.209 1 95.72 55 TYR B N 1
ATOM 1611 C CA . TYR B 1 55 ? -4.351 -33.764 -10.81 1 95.72 55 TYR B CA 1
ATOM 1612 C C . TYR B 1 55 ? -3.596 -34.426 -11.956 1 95.72 55 TYR B C 1
ATOM 1614 O O . TYR B 1 55 ? -3.466 -35.651 -11.997 1 95.72 55 TYR B O 1
ATOM 1622 N N . TYR B 1 56 ? -3.043 -33.652 -12.814 1 94.64 56 TYR B N 1
ATOM 1623 C CA . TYR B 1 56 ? -2.358 -34.198 -13.98 1 94.64 56 TYR B CA 1
ATOM 1624 C C . TYR B 1 56 ? -1.041 -34.853 -13.583 1 94.64 56 TYR B C 1
ATOM 1626 O O . TYR B 1 56 ? -0.607 -35.82 -14.212 1 94.64 56 TYR B O 1
ATOM 1634 N N . ASP B 1 57 ? -0.43 -34.355 -12.579 1 94.46 57 ASP B N 1
ATOM 1635 C CA . ASP B 1 57 ? 0.785 -34.991 -12.079 1 94.46 57 ASP B CA 1
ATOM 1636 C C . ASP B 1 57 ? 0.489 -36.385 -11.529 1 94.46 57 ASP B C 1
ATOM 1638 O O . ASP B 1 57 ? 1.267 -37.318 -11.738 1 94.46 57 ASP B O 1
ATOM 1642 N N . GLU B 1 58 ? -0.626 -36.477 -10.807 1 94.68 58 GLU B N 1
ATOM 1643 C CA . GLU B 1 58 ? -1.047 -37.781 -10.304 1 94.68 58 GLU B CA 1
ATOM 1644 C C . GLU B 1 58 ? -1.346 -38.744 -11.45 1 94.68 58 GLU B C 1
ATOM 1646 O O . GLU B 1 58 ? -0.969 -39.917 -11.396 1 94.68 58 GLU B O 1
ATOM 1651 N N . LEU B 1 59 ? -1.989 -38.242 -12.473 1 95.29 59 LEU B N 1
ATOM 1652 C CA . LEU B 1 59 ? -2.298 -39.049 -13.649 1 95.29 59 LEU B CA 1
ATOM 1653 C C . LEU B 1 59 ? -1.021 -39.503 -14.347 1 95.29 59 LEU B C 1
ATOM 1655 O O . LEU B 1 59 ? -0.926 -40.649 -14.793 1 95.29 59 LEU B O 1
ATOM 1659 N N . ARG B 1 60 ? -0.078 -38.551 -14.446 1 94.73 60 ARG B N 1
ATOM 1660 C CA . ARG B 1 60 ? 1.211 -38.873 -15.05 1 94.73 60 ARG B CA 1
ATOM 1661 C C . ARG B 1 60 ? 1.88 -40.036 -14.324 1 94.73 60 ARG B C 1
ATOM 1663 O O . ARG B 1 60 ? 2.329 -40.994 -14.957 1 94.73 60 ARG B O 1
ATOM 1670 N N . ARG B 1 61 ? 1.869 -40.01 -13.038 1 94.55 61 ARG B N 1
ATOM 1671 C CA . ARG B 1 61 ? 2.511 -41.043 -12.233 1 94.55 61 ARG B CA 1
ATOM 1672 C C . ARG B 1 61 ? 1.818 -42.389 -12.414 1 94.55 61 ARG B C 1
ATOM 1674 O O . ARG B 1 61 ? 2.477 -43.428 -12.49 1 94.55 61 ARG B O 1
ATOM 1681 N N . LYS B 1 62 ? 0.49 -42.423 -12.491 1 94.85 62 LYS B N 1
ATOM 1682 C CA . LYS B 1 62 ? -0.278 -43.645 -12.71 1 94.85 62 LYS B CA 1
ATOM 1683 C C . LYS B 1 62 ? 0.06 -44.272 -14.059 1 94.85 62 LYS B C 1
ATOM 1685 O O . LYS B 1 62 ? 0.285 -45.481 -14.149 1 94.85 62 LYS B O 1
ATOM 1690 N N . GLU B 1 63 ? 0.109 -43.407 -15.094 1 93.87 63 GLU B N 1
ATOM 1691 C CA . GLU B 1 63 ? 0.424 -43.88 -16.439 1 93.87 63 GLU B CA 1
ATOM 1692 C C . GLU B 1 63 ? 1.851 -44.415 -16.515 1 93.87 63 GLU B C 1
ATOM 1694 O O . GLU B 1 63 ? 2.109 -45.417 -17.186 1 93.87 63 GLU B O 1
ATOM 1699 N N . GLU B 1 64 ? 2.777 -43.736 -15.851 1 93.71 64 GLU B N 1
ATOM 1700 C CA . GLU B 1 64 ? 4.161 -44.194 -15.784 1 93.71 64 GLU B CA 1
ATOM 1701 C C . GLU B 1 64 ? 4.252 -45.586 -15.165 1 93.71 64 GLU B C 1
ATOM 1703 O O . GLU B 1 64 ? 4.98 -46.446 -15.665 1 93.71 64 GLU B O 1
ATOM 1708 N N . ALA B 1 65 ? 3.544 -45.768 -14.118 1 93.36 65 ALA B N 1
ATOM 1709 C CA . ALA B 1 65 ? 3.545 -47.052 -13.423 1 93.36 65 ALA B CA 1
ATOM 1710 C C . ALA B 1 65 ? 2.993 -48.16 -14.315 1 93.36 65 ALA B C 1
ATOM 1712 O O . ALA B 1 65 ? 3.538 -49.265 -14.353 1 93.36 65 ALA B O 1
ATOM 1713 N N . GLU B 1 66 ? 1.99 -47.869 -15.082 1 92.4 66 GLU B N 1
ATOM 1714 C CA . GLU B 1 66 ? 1.352 -48.844 -15.962 1 92.4 66 GLU B CA 1
ATOM 1715 C C . GLU B 1 66 ? 2.27 -49.227 -17.119 1 92.4 66 GLU B C 1
ATOM 1717 O O . GLU B 1 66 ? 2.307 -50.389 -17.53 1 92.4 66 GLU B O 1
ATOM 1722 N N . MET B 1 67 ? 3.021 -48.239 -17.587 1 90.72 67 MET B N 1
ATOM 1723 C CA . MET B 1 67 ? 3.872 -48.45 -18.755 1 90.72 67 MET B CA 1
ATOM 1724 C C . MET B 1 67 ? 5.284 -48.845 -18.336 1 90.72 67 MET B C 1
ATOM 1726 O O . MET B 1 67 ? 6.132 -49.125 -19.185 1 90.72 67 MET B O 1
ATOM 1730 N N . HIS B 1 68 ? 5.565 -48.719 -17.036 1 91.18 68 HIS B N 1
ATOM 1731 C CA . HIS B 1 68 ? 6.877 -49.036 -16.482 1 91.18 68 HIS B CA 1
ATOM 1732 C C . HIS B 1 68 ? 7.956 -48.131 -17.067 1 91.18 68 HIS B C 1
ATOM 1734 O O . HIS B 1 68 ? 9.02 -48.606 -17.469 1 91.18 68 HIS B O 1
ATOM 1740 N N . ILE B 1 69 ? 7.558 -46.835 -17.238 1 91.47 69 ILE B N 1
ATOM 1741 C CA . ILE B 1 69 ? 8.512 -45.81 -17.646 1 91.47 69 ILE B CA 1
ATOM 1742 C C . ILE B 1 69 ? 8.519 -44.675 -16.624 1 91.47 69 ILE B C 1
ATOM 1744 O O . ILE B 1 69 ? 7.615 -44.576 -15.791 1 91.47 69 ILE B O 1
ATOM 1748 N N . SER B 1 70 ? 9.619 -43.934 -16.706 1 91.15 70 SER B N 1
ATOM 1749 C CA . SER B 1 70 ? 9.721 -42.813 -15.777 1 91.15 70 SER B CA 1
ATOM 1750 C C . SER B 1 70 ? 10.411 -41.618 -16.425 1 91.15 70 SER B C 1
ATOM 1752 O O . SER B 1 70 ? 11.224 -41.784 -17.338 1 91.15 70 SER B O 1
ATOM 1754 N N . ALA B 1 71 ? 9.982 -40.497 -15.936 1 89.7 71 ALA B N 1
ATOM 1755 C CA . ALA B 1 71 ? 10.688 -39.288 -16.354 1 89.7 71 ALA B CA 1
ATOM 1756 C C . ALA B 1 71 ? 12.184 -39.404 -16.077 1 89.7 71 ALA B C 1
ATOM 1758 O O . ALA B 1 71 ? 12.597 -40.088 -15.138 1 89.7 71 ALA B O 1
ATOM 1759 N N . PRO B 1 72 ? 13.037 -38.722 -17.018 1 91.68 72 PRO B N 1
ATOM 1760 C CA . PRO B 1 72 ? 12.691 -37.749 -18.057 1 91.68 72 PRO B CA 1
ATOM 1761 C C . PRO B 1 72 ? 12.438 -38.401 -19.415 1 91.68 72 PRO B C 1
ATOM 1763 O O . PRO B 1 72 ? 12.614 -37.76 -20.454 1 91.68 72 PRO B O 1
ATOM 1766 N N . TYR B 1 73 ? 12.135 -39.736 -19.535 1 91.73 73 TYR B N 1
ATOM 1767 C CA . TYR B 1 73 ? 11.707 -40.467 -20.723 1 91.73 73 TYR B CA 1
ATOM 1768 C C . TYR B 1 73 ? 12.797 -40.461 -21.789 1 91.73 73 TYR B C 1
ATOM 1770 O O . TYR B 1 73 ? 12.524 -40.198 -22.962 1 91.73 73 TYR B O 1
ATOM 1778 N N . ARG B 1 74 ? 13.96 -40.689 -21.448 1 91.32 74 ARG B N 1
ATOM 1779 C CA . ARG B 1 74 ? 15.134 -40.56 -22.306 1 91.32 74 ARG B CA 1
ATOM 1780 C C . ARG B 1 74 ? 15.028 -41.476 -23.52 1 91.32 74 ARG B C 1
ATOM 1782 O O . ARG B 1 74 ? 15.575 -41.173 -24.582 1 91.32 74 ARG B O 1
ATOM 1789 N N . GLN B 1 75 ? 14.263 -42.592 -23.436 1 91.04 75 GLN B N 1
ATOM 1790 C CA . GLN B 1 75 ? 14.177 -43.571 -24.515 1 91.04 75 GLN B CA 1
ATOM 1791 C C . GLN B 1 75 ? 13.101 -43.183 -25.525 1 91.04 75 GLN B C 1
ATOM 1793 O O . GLN B 1 75 ? 12.986 -43.802 -26.585 1 91.04 75 GLN B O 1
ATOM 1798 N N . GLN B 1 76 ? 12.282 -42.193 -25.189 1 90.58 76 GLN B N 1
ATOM 1799 C CA . GLN B 1 76 ? 11.207 -41.72 -26.055 1 90.58 76 GLN B CA 1
ATOM 1800 C C . GLN B 1 76 ? 11.393 -40.247 -26.409 1 90.58 76 GLN B C 1
ATOM 1802 O O . GLN B 1 76 ? 11.073 -39.366 -25.608 1 90.58 76 GLN B O 1
ATOM 1807 N N . VAL B 1 77 ? 11.796 -39.938 -27.591 1 90.06 77 VAL B N 1
ATOM 1808 C CA . VAL B 1 77 ? 12.246 -38.619 -28.022 1 90.06 77 VAL B CA 1
ATOM 1809 C C . VAL B 1 77 ? 11.135 -37.595 -27.801 1 90.06 77 VAL B C 1
ATOM 1811 O O . VAL B 1 77 ? 11.377 -36.516 -27.254 1 90.06 77 VAL B O 1
ATOM 1814 N N . LYS B 1 78 ? 9.89 -37.919 -28.2 1 92.02 78 LYS B N 1
ATOM 1815 C CA . LYS B 1 78 ? 8.765 -36.994 -28.095 1 92.02 78 LYS B CA 1
ATOM 1816 C C . LYS B 1 78 ? 8.453 -36.671 -26.636 1 92.02 78 LYS B C 1
ATOM 1818 O O . LYS B 1 78 ? 8.248 -35.508 -26.282 1 92.02 78 LYS B O 1
ATOM 1823 N N . LEU B 1 79 ? 8.442 -37.704 -25.835 1 93.52 79 LEU B N 1
ATOM 1824 C CA . LEU B 1 79 ? 8.159 -37.534 -24.414 1 93.52 79 LEU B CA 1
ATOM 1825 C C . LEU B 1 79 ? 9.293 -36.788 -23.72 1 93.52 79 LEU B C 1
ATOM 1827 O O . LEU B 1 79 ? 9.05 -35.958 -22.841 1 93.52 79 LEU B O 1
ATOM 1831 N N . PHE B 1 80 ? 10.476 -37.075 -24.144 1 94 80 PHE B N 1
ATOM 1832 C CA . PHE B 1 80 ? 11.647 -36.419 -23.574 1 94 80 PHE B CA 1
ATOM 1833 C C . PHE B 1 80 ? 11.612 -34.919 -23.844 1 94 80 PHE B C 1
ATOM 1835 O O . PHE B 1 80 ? 11.824 -34.114 -22.935 1 94 80 PHE B O 1
ATOM 1842 N N . SER B 1 81 ? 11.339 -34.539 -25.064 1 94.37 81 SER B N 1
ATOM 1843 C CA . SER B 1 81 ? 11.252 -33.131 -25.438 1 94.37 81 SER B CA 1
ATOM 1844 C C . SER B 1 81 ? 10.151 -32.419 -24.661 1 94.37 81 SER B C 1
ATOM 1846 O O . SER B 1 81 ? 10.351 -31.308 -24.166 1 94.37 81 SER B O 1
ATOM 1848 N N . CYS B 1 82 ? 8.995 -33.059 -24.496 1 93.82 82 CYS B N 1
ATOM 1849 C CA . CYS B 1 82 ? 7.869 -32.491 -23.762 1 93.82 82 CYS B CA 1
ATOM 1850 C C . CYS B 1 82 ? 8.221 -32.292 -22.293 1 93.82 82 CYS B C 1
ATOM 1852 O O . CYS B 1 82 ? 7.909 -31.252 -21.711 1 93.82 82 CYS B O 1
ATOM 1854 N N . TRP B 1 83 ? 8.923 -33.248 -21.772 1 94.19 83 TRP B N 1
ATOM 1855 C CA . TRP B 1 83 ? 9.324 -33.184 -20.37 1 94.19 83 TRP B CA 1
ATOM 1856 C C . TRP B 1 83 ? 10.32 -32.052 -20.14 1 94.19 83 TRP B C 1
ATOM 1858 O O . TRP B 1 83 ? 10.25 -31.351 -19.128 1 94.19 83 TRP B O 1
ATOM 1868 N N . GLN B 1 84 ? 11.21 -31.83 -21.04 1 94.5 84 GLN B N 1
ATOM 1869 C CA . GLN B 1 84 ? 12.18 -30.746 -20.918 1 94.5 84 GLN B CA 1
ATOM 1870 C C . GLN B 1 84 ? 11.487 -29.387 -20.904 1 94.5 84 GLN B C 1
ATOM 1872 O O . GLN B 1 84 ? 11.823 -28.521 -20.094 1 94.5 84 GLN B O 1
ATOM 1877 N N . GLN B 1 85 ? 10.519 -29.255 -21.779 1 94.82 85 GLN B N 1
ATOM 1878 C CA . GLN B 1 85 ? 9.766 -28.007 -21.835 1 94.82 85 GLN B CA 1
ATOM 1879 C C . GLN B 1 85 ? 8.987 -27.775 -20.544 1 94.82 85 GLN B C 1
ATOM 1881 O O . GLN B 1 85 ? 8.927 -26.651 -20.042 1 94.82 85 GLN B O 1
ATOM 1886 N N . LEU B 1 86 ? 8.416 -28.816 -20.073 1 94.76 86 LEU B N 1
ATOM 1887 C CA . LEU B 1 86 ? 7.672 -28.755 -18.819 1 94.76 86 LEU B CA 1
ATOM 1888 C C . LEU B 1 86 ? 8.588 -28.366 -17.663 1 94.76 86 LEU B C 1
ATOM 1890 O O . LEU B 1 86 ? 8.235 -27.512 -16.847 1 94.76 86 LEU B O 1
ATOM 1894 N N . SER B 1 87 ? 9.737 -28.983 -17.607 1 93.7 87 SER B N 1
ATOM 1895 C CA . SER B 1 87 ? 10.7 -28.705 -16.547 1 93.7 87 SER B CA 1
ATOM 1896 C C . SER B 1 87 ? 11.149 -27.248 -16.576 1 93.7 87 SER B C 1
ATOM 1898 O O . SER B 1 87 ? 11.303 -26.62 -15.527 1 93.7 87 SER B O 1
ATOM 1900 N N . GLU B 1 88 ? 11.303 -26.745 -17.751 1 93.51 88 GLU B N 1
ATOM 1901 C CA . GLU B 1 88 ? 11.686 -25.345 -17.906 1 93.51 88 GLU B CA 1
ATOM 1902 C C . GLU B 1 88 ? 10.588 -24.413 -17.4 1 93.51 88 GLU B C 1
ATOM 1904 O O . GLU B 1 88 ? 10.873 -23.399 -16.761 1 93.51 88 GLU B O 1
ATOM 1909 N N . LYS B 1 89 ? 9.367 -24.751 -17.699 1 92.84 89 LYS B N 1
ATOM 1910 C CA . LYS B 1 89 ? 8.231 -23.944 -17.261 1 92.84 89 LYS B CA 1
ATOM 1911 C C . LYS B 1 89 ? 8.091 -23.972 -15.741 1 92.84 89 LYS B C 1
ATOM 1913 O O . LYS B 1 89 ? 7.778 -22.953 -15.122 1 92.84 89 LYS B O 1
ATOM 1918 N N . VAL B 1 90 ? 8.369 -25.103 -15.165 1 92.83 90 VAL B N 1
ATOM 1919 C CA . VAL B 1 90 ? 8.321 -25.23 -13.712 1 92.83 90 VAL B CA 1
ATOM 1920 C C . VAL B 1 90 ? 9.382 -24.333 -13.08 1 92.83 90 VAL B C 1
ATOM 1922 O O . VAL B 1 90 ? 9.1 -23.605 -12.125 1 92.83 90 VAL B O 1
ATOM 1925 N N . GLU B 1 91 ? 10.511 -24.358 -13.652 1 92.62 91 GLU B N 1
ATOM 1926 C CA . GLU B 1 91 ? 11.604 -23.546 -13.124 1 92.62 91 GLU B CA 1
ATOM 1927 C C . GLU B 1 91 ? 11.287 -22.057 -13.23 1 92.62 91 GLU B C 1
ATOM 1929 O O . GLU B 1 91 ? 11.529 -21.297 -12.291 1 92.62 91 GLU B O 1
ATOM 1934 N N . SER B 1 92 ? 10.711 -21.723 -14.332 1 91.27 92 SER B N 1
ATOM 1935 C CA . SER B 1 92 ? 10.352 -20.324 -14.541 1 91.27 92 SER B CA 1
ATOM 1936 C C . SER B 1 92 ? 9.27 -19.878 -13.563 1 91.27 92 SER B C 1
ATOM 1938 O O . SER B 1 92 ? 9.355 -18.791 -12.989 1 91.27 92 SER B O 1
ATOM 1940 N N . THR B 1 93 ? 8.31 -20.7 -13.391 1 91.71 93 THR B N 1
ATOM 1941 C CA . THR B 1 93 ? 7.217 -20.376 -12.481 1 91.71 93 THR B CA 1
ATOM 1942 C C . THR B 1 93 ? 7.717 -20.296 -11.042 1 91.71 93 THR B C 1
ATOM 1944 O O . THR B 1 93 ? 7.27 -19.445 -10.27 1 91.71 93 THR B O 1
ATOM 1947 N N . ARG B 1 94 ? 8.695 -21.068 -10.76 1 90.52 94 ARG B N 1
ATOM 1948 C CA . ARG B 1 94 ? 9.289 -21.041 -9.428 1 90.52 94 ARG B CA 1
ATOM 1949 C C . ARG B 1 94 ? 10.019 -19.724 -9.18 1 90.52 94 ARG B C 1
ATOM 1951 O O . ARG B 1 94 ? 9.863 -19.111 -8.122 1 90.52 94 ARG B O 1
ATOM 1958 N N . LYS B 1 95 ? 10.765 -19.315 -10.139 1 92.18 95 LYS B N 1
ATOM 1959 C CA . LYS B 1 95 ? 11.493 -18.054 -10.028 1 92.18 95 LYS B CA 1
ATOM 1960 C C . LYS B 1 95 ? 10.534 -16.877 -9.876 1 92.18 95 LYS B C 1
ATOM 1962 O O . LYS B 1 95 ? 10.759 -15.988 -9.051 1 92.18 95 LYS B O 1
ATOM 1967 N N . LEU B 1 96 ? 9.512 -16.944 -10.674 1 90.87 96 LEU B N 1
ATOM 1968 C CA . LEU B 1 96 ? 8.503 -15.892 -10.62 1 90.87 96 LEU B CA 1
ATOM 1969 C C . LEU B 1 96 ? 7.799 -15.883 -9.267 1 90.87 96 LEU B C 1
ATOM 1971 O O . LEU B 1 96 ? 7.551 -14.818 -8.698 1 90.87 96 LEU B O 1
ATOM 1975 N N . ASN B 1 97 ? 7.532 -17.011 -8.749 1 87.59 97 ASN B N 1
ATOM 1976 C CA . ASN B 1 97 ? 6.904 -17.119 -7.437 1 87.59 97 ASN B CA 1
ATOM 1977 C C . ASN B 1 97 ? 7.787 -16.528 -6.342 1 87.59 97 ASN B C 1
ATOM 1979 O O . ASN B 1 97 ? 7.294 -15.849 -5.44 1 87.59 97 ASN B O 1
ATOM 1983 N N . LEU B 1 98 ? 9.072 -16.711 -6.455 1 89.69 98 LEU B N 1
ATOM 1984 C CA . LEU B 1 98 ? 10.011 -16.156 -5.486 1 89.69 98 LEU B CA 1
ATOM 1985 C C . LEU B 1 98 ? 9.997 -14.632 -5.527 1 89.69 98 LEU B C 1
ATOM 1987 O O . LEU B 1 98 ? 10.025 -13.978 -4.481 1 89.69 98 LEU B O 1
ATOM 1991 N N . ARG B 1 99 ? 9.847 -14.112 -6.683 1 91.25 99 ARG B N 1
ATOM 1992 C CA . ARG B 1 99 ? 9.808 -12.662 -6.845 1 91.25 99 ARG B CA 1
ATOM 1993 C C . ARG B 1 99 ? 8.524 -12.08 -6.264 1 91.25 99 ARG B C 1
ATOM 1995 O O . ARG B 1 99 ? 8.554 -11.051 -5.585 1 91.25 99 ARG B O 1
ATOM 2002 N N . VAL B 1 100 ? 7.455 -12.729 -6.557 1 87.12 100 VAL B N 1
ATOM 2003 C CA . VAL B 1 100 ? 6.153 -12.296 -6.061 1 87.12 100 VAL B CA 1
ATOM 2004 C C . VAL B 1 100 ? 6.143 -12.331 -4.534 1 87.12 100 VAL B C 1
ATOM 2006 O O . VAL B 1 100 ? 5.661 -11.398 -3.888 1 87.12 100 VAL B O 1
ATOM 2009 N N . GLU B 1 101 ? 6.719 -13.326 -3.991 1 84.59 101 GLU B N 1
ATOM 2010 C CA . GLU B 1 101 ? 6.814 -13.458 -2.54 1 84.59 101 GLU B CA 1
ATOM 2011 C C . GLU B 1 101 ? 7.634 -12.323 -1.935 1 84.59 101 GLU B C 1
ATOM 2013 O O . GLU B 1 101 ? 7.267 -11.771 -0.895 1 84.59 101 GLU B O 1
ATOM 2018 N N . GLU B 1 102 ? 8.679 -12.01 -2.568 1 87.59 102 GLU B N 1
ATOM 2019 C CA . GLU B 1 102 ? 9.529 -10.919 -2.103 1 87.59 102 GLU B CA 1
ATOM 2020 C C . GLU B 1 102 ? 8.776 -9.592 -2.107 1 87.59 102 GLU B C 1
ATOM 2022 O O . GLU B 1 102 ? 8.878 -8.811 -1.158 1 87.59 102 GLU B O 1
ATOM 2027 N N . LEU B 1 103 ? 8.03 -9.391 -3.146 1 85.91 103 LEU B N 1
ATOM 2028 C CA . LEU B 1 103 ? 7.261 -8.159 -3.273 1 85.91 103 LEU B CA 1
ATOM 2029 C C . LEU B 1 103 ? 6.184 -8.076 -2.197 1 85.91 103 LEU B C 1
ATOM 2031 O O . LEU B 1 103 ? 5.971 -7.015 -1.606 1 85.91 103 LEU B O 1
ATOM 2035 N N . LEU B 1 104 ? 5.598 -9.121 -1.947 1 82.98 104 LEU B N 1
ATOM 2036 C CA . LEU B 1 104 ? 4.572 -9.166 -0.911 1 82.98 104 LEU B CA 1
ATOM 2037 C C . LEU B 1 104 ? 5.169 -8.864 0.459 1 82.98 104 LEU B C 1
ATOM 2039 O O . LEU B 1 104 ? 4.585 -8.113 1.244 1 82.98 104 LEU B O 1
ATOM 2043 N N . ASN B 1 105 ? 6.343 -9.451 0.699 1 83.84 105 ASN B N 1
ATOM 2044 C CA . ASN B 1 105 ? 7.025 -9.205 1.965 1 83.84 105 ASN B CA 1
ATOM 2045 C C . ASN B 1 105 ? 7.414 -7.737 2.117 1 83.84 105 ASN B C 1
ATOM 2047 O O . ASN B 1 105 ? 7.301 -7.17 3.205 1 83.84 105 ASN B O 1
ATOM 2051 N N . MET B 1 106 ? 7.815 -7.229 1.047 1 84.3 106 MET B N 1
ATOM 2052 C CA . MET B 1 106 ? 8.176 -5.814 1.058 1 84.3 106 MET B CA 1
ATOM 2053 C C . MET B 1 106 ? 6.956 -4.943 1.337 1 84.3 106 MET B C 1
ATOM 2055 O O . MET B 1 106 ? 7.036 -3.983 2.105 1 84.3 106 MET B O 1
ATOM 2059 N N . HIS B 1 107 ? 5.833 -5.253 0.757 1 80.28 107 HIS B N 1
ATOM 2060 C CA . HIS B 1 107 ? 4.59 -4.527 0.99 1 80.28 107 HIS B CA 1
ATOM 2061 C C . HIS B 1 107 ? 4.163 -4.62 2.451 1 80.28 107 HIS B C 1
ATOM 2063 O O . HIS B 1 107 ? 3.738 -3.625 3.042 1 80.28 107 HIS B O 1
ATOM 2069 N N . MET B 1 108 ? 4.356 -5.724 2.994 1 80.58 108 MET B N 1
ATOM 2070 C CA . MET B 1 108 ? 3.965 -5.932 4.385 1 80.58 108 MET B CA 1
ATOM 2071 C C . MET B 1 108 ? 4.848 -5.12 5.326 1 80.58 108 MET B C 1
ATOM 2073 O O . MET B 1 108 ? 4.357 -4.529 6.289 1 80.58 108 MET B O 1
ATOM 2077 N N . LYS B 1 109 ? 6.087 -5.123 5.011 1 83.49 109 LYS B N 1
ATOM 2078 C CA . LYS B 1 109 ? 7.018 -4.34 5.82 1 83.49 109 LYS B CA 1
ATOM 2079 C C . LYS B 1 109 ? 6.695 -2.85 5.741 1 83.49 109 LYS B C 1
ATOM 2081 O O . LYS B 1 109 ? 6.659 -2.163 6.764 1 83.49 109 LYS B O 1
ATOM 2086 N N . THR B 1 110 ? 6.463 -2.454 4.54 1 80.99 110 THR B N 1
ATOM 2087 C CA . THR B 1 110 ? 6.118 -1.054 4.323 1 80.99 110 THR B CA 1
ATOM 2088 C C . THR B 1 110 ? 4.828 -0.695 5.054 1 80.99 110 THR B C 1
ATOM 2090 O O . THR B 1 110 ? 4.739 0.359 5.688 1 80.99 110 THR B O 1
ATOM 2093 N N . ASN B 1 111 ? 3.84 -1.523 5 1 77.24 111 ASN B N 1
ATOM 2094 C CA . ASN B 1 111 ? 2.568 -1.301 5.679 1 77.24 111 ASN B CA 1
ATOM 2095 C C . ASN B 1 111 ? 2.749 -1.204 7.191 1 77.24 111 ASN B C 1
ATOM 2097 O O . ASN B 1 111 ? 2.125 -0.365 7.843 1 77.24 111 ASN B O 1
ATOM 2101 N N . THR B 1 112 ? 3.589 -2.039 7.719 1 82.19 112 THR B N 1
ATOM 2102 C CA . THR B 1 112 ? 3.869 -2.021 9.15 1 82.19 112 THR B CA 1
ATOM 2103 C C . THR B 1 112 ? 4.543 -0.712 9.553 1 82.19 112 THR B C 1
ATOM 2105 O O . THR B 1 112 ? 4.2 -0.121 10.579 1 82.19 112 THR B O 1
ATOM 2108 N N . GLN B 1 113 ? 5.417 -0.304 8.724 1 83.18 113 GLN B N 1
ATOM 2109 C CA . GLN B 1 113 ? 6.118 0.946 9 1 83.18 113 GLN B CA 1
ATOM 2110 C C . GLN B 1 113 ? 5.165 2.137 8.935 1 83.18 113 GLN B C 1
ATOM 2112 O O . GLN B 1 113 ? 5.231 3.037 9.774 1 83.18 113 GLN B O 1
ATOM 2117 N N . ILE B 1 114 ? 4.33 2.109 7.991 1 77.8 114 ILE B N 1
ATOM 2118 C CA . ILE B 1 114 ? 3.354 3.181 7.83 1 77.8 114 ILE B CA 1
ATOM 2119 C C . ILE B 1 114 ? 2.415 3.21 9.034 1 77.8 114 ILE B C 1
ATOM 2121 O O . ILE B 1 114 ? 2.104 4.281 9.561 1 77.8 114 ILE B O 1
ATOM 2125 N N . LYS B 1 115 ? 2.012 2.128 9.472 1 76.73 115 LYS B N 1
ATOM 2126 C CA . LYS B 1 115 ? 1.141 2.03 10.64 1 76.73 115 LYS B CA 1
ATOM 2127 C C . LYS B 1 115 ? 1.822 2.598 11.882 1 76.73 115 LYS B C 1
ATOM 2129 O O . LYS B 1 115 ? 1.189 3.291 12.681 1 76.73 115 LYS B O 1
ATOM 2134 N N . GLN B 1 116 ? 3.063 2.307 11.977 1 83.08 116 GLN B N 1
ATOM 2135 C CA . GLN B 1 116 ? 3.818 2.808 13.121 1 83.08 116 GLN B CA 1
ATOM 2136 C C . GLN B 1 116 ? 3.907 4.331 13.095 1 83.08 116 GLN B C 1
ATOM 2138 O O . GLN B 1 116 ? 3.759 4.985 14.13 1 83.08 116 GLN B O 1
ATOM 2143 N N . ILE B 1 117 ? 4.095 4.804 11.923 1 76.92 117 ILE B N 1
ATOM 2144 C CA . ILE B 1 117 ? 4.2 6.251 11.767 1 76.92 117 ILE B CA 1
ATOM 2145 C C . ILE B 1 117 ? 2.859 6.904 12.094 1 76.92 117 ILE B C 1
ATOM 2147 O O . ILE B 1 117 ? 2.809 7.921 12.789 1 76.92 117 ILE B O 1
ATOM 2151 N N . VAL B 1 118 ? 1.817 6.331 11.705 1 69.91 118 VAL B N 1
ATOM 2152 C CA . VAL B 1 118 ? 0.473 6.867 11.889 1 69.91 118 VAL B CA 1
ATOM 2153 C C . VAL B 1 118 ? 0.08 6.782 13.363 1 69.91 118 VAL B C 1
ATOM 2155 O O . VAL B 1 118 ? -0.5 7.721 13.913 1 69.91 118 VAL B O 1
ATOM 2158 N N . THR B 1 119 ? 0.379 5.677 13.979 1 71.28 119 THR B N 1
ATOM 2159 C CA . THR B 1 119 ? 0.026 5.472 15.379 1 71.28 119 THR B CA 1
ATOM 2160 C C . THR B 1 119 ? 0.819 6.414 16.281 1 71.28 119 THR B C 1
ATOM 2162 O O . THR B 1 119 ? 0.297 6.911 17.28 1 71.28 119 THR B O 1
ATOM 2165 N N . THR B 1 120 ? 2.019 6.56 15.923 1 67.67 120 THR B N 1
ATOM 2166 C CA . THR B 1 120 ? 2.877 7.429 16.72 1 67.67 120 THR B CA 1
ATOM 2167 C C . THR B 1 120 ? 2.42 8.882 16.617 1 67.67 120 THR B C 1
ATOM 2169 O O . THR B 1 120 ? 2.403 9.605 17.615 1 67.67 120 THR B O 1
ATOM 2172 N N . VAL B 1 121 ? 2.063 9.188 15.499 1 60.27 121 VAL B N 1
ATOM 2173 C CA . VAL B 1 121 ? 1.641 10.567 15.28 1 60.27 121 VAL B CA 1
ATOM 2174 C C . VAL B 1 121 ? 0.225 10.767 15.819 1 60.27 121 VAL B C 1
ATOM 2176 O O . VAL B 1 121 ? -0.08 11.805 16.409 1 60.27 121 VAL B O 1
ATOM 2179 N N . GLY B 1 122 ? -0.655 9.77 15.415 1 55.34 122 GLY B N 1
ATOM 2180 C CA . GLY B 1 122 ? -1.995 9.835 15.976 1 55.34 122 GLY B CA 1
ATOM 2181 C C . GLY B 1 122 ? -2.009 9.804 17.493 1 55.34 122 GLY B C 1
ATOM 2182 O O . GLY B 1 122 ? -2.854 10.442 18.124 1 55.34 122 GLY B O 1
ATOM 2183 N N . GLY B 1 123 ? -1.235 8.832 18.096 1 51.49 123 GLY B N 1
ATOM 2184 C CA . GLY B 1 123 ? -1.105 8.835 19.544 1 51.49 123 GLY B CA 1
ATOM 2185 C C . GLY B 1 123 ? -0.612 10.159 20.097 1 51.49 123 GLY B C 1
ATOM 2186 O O . GLY B 1 123 ? -1.061 10.601 21.157 1 51.49 123 GLY B O 1
ATOM 2187 N N . ASN B 1 124 ? 0.427 10.69 19.585 1 48.55 124 ASN B N 1
ATOM 2188 C CA . ASN B 1 124 ? 0.987 11.932 20.106 1 48.55 124 ASN B CA 1
ATOM 2189 C C . ASN B 1 124 ? 0.074 13.121 19.823 1 48.55 124 ASN B C 1
ATOM 2191 O O . ASN B 1 124 ? 0.033 14.077 20.599 1 48.55 124 ASN B O 1
ATOM 2195 N N . ASN B 1 125 ? -0.564 13.031 18.807 1 44.69 125 ASN B N 1
ATOM 2196 C CA . ASN B 1 125 ? -1.344 14.212 18.451 1 44.69 125 ASN B CA 1
ATOM 2197 C C . ASN B 1 125 ? -2.791 14.089 18.918 1 44.69 125 ASN B C 1
ATOM 2199 O O . ASN B 1 125 ? -3.68 14.753 18.38 1 44.69 125 ASN B O 1
ATOM 2203 N N . SER B 1 126 ? -3.046 12.98 19.737 1 37.34 126 SER B N 1
ATOM 2204 C CA . SER B 1 126 ? -4.384 13.045 20.317 1 37.34 126 SER B CA 1
ATOM 2205 C C . SER B 1 126 ? -4.577 14.329 21.118 1 37.34 126 SER B C 1
ATOM 2207 O O . SER B 1 126 ? -4.021 14.476 22.209 1 37.34 126 SER B O 1
ATOM 2209 N N . LEU B 1 127 ? -4.372 15.532 20.817 1 30.69 127 LEU B N 1
ATOM 2210 C CA . LEU B 1 127 ? -4.874 16.544 21.74 1 30.69 127 LEU B CA 1
ATOM 2211 C C . LEU B 1 127 ? -6.221 16.129 22.323 1 30.69 127 LEU B C 1
ATOM 2213 O O . LEU B 1 127 ? -6.289 15.642 23.454 1 30.69 127 LEU B O 1
ATOM 2217 N N . TYR B 1 128 ? -7.302 17.241 22.201 1 28.54 128 TYR B N 1
ATOM 2218 C CA . TYR B 1 128 ? -8.451 17.442 23.076 1 28.54 128 TYR B CA 1
ATOM 2219 C C . TYR B 1 128 ? -9.472 16.323 22.902 1 28.54 128 TYR B C 1
ATOM 2221 O O . TYR B 1 128 ? -10.623 16.453 23.324 1 28.54 128 TYR B O 1
ATOM 2229 N N . GLY B 1 129 ? -9.459 15.417 21.925 1 30.38 129 GLY B N 1
ATOM 2230 C CA . GLY B 1 129 ? -10.746 14.742 21.976 1 30.38 129 GLY B CA 1
ATOM 2231 C C . GLY B 1 129 ? -10.9 13.841 23.187 1 30.38 129 GLY B C 1
ATOM 2232 O O . GLY B 1 129 ? -10.016 13.036 23.484 1 30.38 129 GLY B O 1
ATOM 2233 N N . SER B 1 130 ? -11.234 14.376 24.314 1 28.54 130 SER B N 1
ATOM 2234 C CA . SER B 1 130 ? -11.637 13.635 25.504 1 28.54 130 SER B CA 1
ATOM 2235 C C . SER B 1 130 ? -12.359 12.344 25.133 1 28.54 130 SER B C 1
ATOM 2237 O O . SER B 1 130 ? -12.506 11.447 25.966 1 28.54 130 SER B O 1
ATOM 2239 N N . THR B 1 131 ? -13.419 12.456 24.284 1 27.87 131 THR B N 1
ATOM 2240 C CA . THR B 1 131 ? -14.421 11.456 24.637 1 27.87 131 THR B CA 1
ATOM 2241 C C . THR B 1 131 ? -13.926 10.053 24.3 1 27.87 131 THR B C 1
ATOM 2243 O O . THR B 1 131 ? -13.018 9.889 23.481 1 27.87 131 THR B O 1
ATOM 2246 N N . GLY B 1 132 ? -14.574 8.852 24.67 1 28.38 132 GLY B N 1
ATOM 2247 C CA . GLY B 1 132 ? -14.537 7.447 25.04 1 28.38 132 GLY B CA 1
ATOM 2248 C C . GLY B 1 132 ? -14.007 6.552 23.936 1 28.38 132 GLY B C 1
ATOM 2249 O O . GLY B 1 132 ? -13.195 5.659 24.188 1 28.38 132 GLY B O 1
ATOM 2250 N N . GLU B 1 133 ? -14.803 6.221 22.827 1 30.17 133 GLU B N 1
ATOM 2251 C CA . GLU B 1 133 ? -14.887 4.894 22.225 1 30.17 133 GLU B CA 1
ATOM 2252 C C . GLU B 1 133 ? -13.646 4.586 21.392 1 30.17 133 GLU B C 1
ATOM 2254 O O . GLU B 1 133 ? -13 5.497 20.871 1 30.17 133 GLU B O 1
ATOM 2259 N N . SER B 1 134 ? -12.99 3.343 21.395 1 32.68 134 SER B N 1
ATOM 2260 C CA . SER B 1 134 ? -11.806 2.619 20.945 1 32.68 134 SER B CA 1
ATOM 2261 C C . SER B 1 134 ? -11.534 2.87 19.465 1 32.68 134 SER B C 1
ATOM 2263 O O . SER B 1 134 ? -10.876 2.064 18.805 1 32.68 134 SER B O 1
ATOM 2265 N N . HIS B 1 135 ? -12.287 3.853 18.831 1 32.57 135 HIS B N 1
ATOM 2266 C CA . HIS B 1 135 ? -12.182 3.802 17.378 1 32.57 135 HIS B CA 1
ATOM 2267 C C . HIS B 1 135 ? -10.756 4.087 16.918 1 32.57 135 HIS B C 1
ATOM 2269 O O . HIS B 1 135 ? -9.991 4.746 17.625 1 32.57 135 HIS B O 1
ATOM 2275 N N . VAL B 1 136 ? -10.319 3.462 15.801 1 37.24 136 VAL B N 1
ATOM 2276 C CA . VAL B 1 136 ? -9.06 3.571 15.072 1 37.24 136 VAL B CA 1
ATOM 2277 C C . VAL B 1 136 ? -8.653 5.039 14.961 1 37.24 136 VAL B C 1
ATOM 2279 O O . VAL B 1 136 ? -9.417 5.865 14.456 1 37.24 136 VAL B O 1
ATOM 2282 N N . ALA B 1 137 ? -7.739 5.544 15.75 1 37.07 137 ALA B N 1
ATOM 2283 C CA . ALA B 1 137 ? -7.259 6.89 16.05 1 37.07 137 ALA B CA 1
ATOM 2284 C C . ALA B 1 137 ? -7.04 7.692 14.77 1 37.07 137 ALA B C 1
ATOM 2286 O O . ALA B 1 137 ? -6.416 7.205 13.824 1 37.07 137 ALA B O 1
ATOM 2287 N N . PRO B 1 138 ? -8.053 8.774 14.478 1 34.42 138 PRO B N 1
ATOM 2288 C CA . PRO B 1 138 ? -7.969 9.631 13.293 1 34.42 138 PRO B CA 1
ATOM 2289 C C . PRO B 1 138 ? -6.578 10.227 13.094 1 34.42 138 PRO B C 1
ATOM 2291 O O . PRO B 1 138 ? -5.983 10.746 14.042 1 34.42 138 PRO B O 1
ATOM 2294 N N . VAL B 1 139 ? -5.796 9.583 12.341 1 37.06 139 VAL B N 1
ATOM 2295 C CA . VAL B 1 139 ? -4.481 10.042 11.907 1 37.06 139 VAL B CA 1
ATOM 2296 C C . VAL B 1 139 ? -4.521 11.545 11.64 1 37.06 139 VAL B C 1
ATOM 2298 O O . VAL B 1 139 ? -3.489 12.16 11.36 1 37.06 139 VAL B O 1
ATOM 2301 N N . GL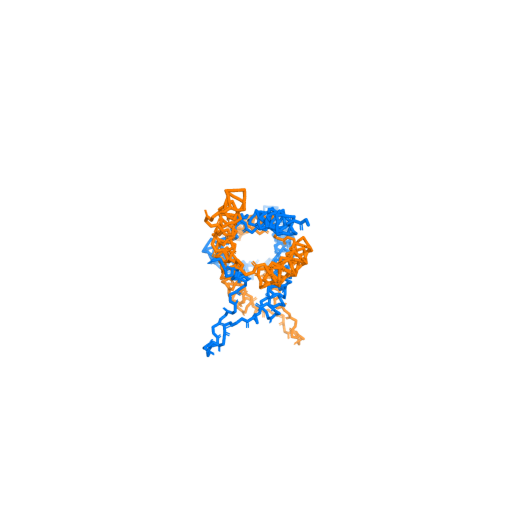Y B 1 140 ? -5.675 12.187 11.214 1 35.52 140 GLY B N 1
ATOM 2302 C CA . GLY B 1 140 ? -5.668 13.561 10.738 1 35.52 140 GLY B CA 1
ATOM 2303 C C . GLY B 1 140 ? -5.659 14.581 11.861 1 35.52 140 GLY B C 1
ATOM 2304 O O . GLY B 1 140 ? -6.341 14.405 12.872 1 35.52 140 GLY B O 1
ATOM 2305 N N . GLY B 1 141 ? -4.596 15.144 12.25 1 37.3 141 GLY B N 1
ATOM 2306 C CA . GLY B 1 141 ? -4.421 16.204 13.23 1 37.3 141 GLY B CA 1
ATOM 2307 C C . GLY B 1 141 ? -5.312 17.405 12.975 1 37.3 141 GLY B C 1
ATOM 2308 O O . GLY B 1 141 ? -5.204 18.054 11.933 1 37.3 141 GLY B O 1
ATOM 2309 N N . SER B 1 142 ? -6.589 17.365 13.311 1 37.98 142 SER B N 1
ATOM 2310 C CA . SER B 1 142 ? -7.432 18.551 13.202 1 37.98 142 SER B CA 1
ATOM 2311 C C . SER B 1 142 ? -6.909 19.684 14.079 1 37.98 142 SER B C 1
ATOM 2313 O O . SER B 1 142 ? -6.506 19.456 15.221 1 37.98 142 SER B O 1
ATOM 2315 N N . TYR B 1 143 ? -5.892 20.488 13.685 1 38.25 143 TYR B N 1
ATOM 2316 C CA . TYR B 1 143 ? -5.49 21.677 14.427 1 38.25 143 TYR B CA 1
ATOM 2317 C C . TYR B 1 143 ? -6.637 22.677 14.518 1 38.25 143 TYR B C 1
ATOM 2319 O O . TYR B 1 143 ? -7.432 22.806 13.584 1 38.25 143 TYR B O 1
ATOM 2327 N N . ARG B 1 144 ? -7.323 22.707 15.725 1 44.09 144 ARG B N 1
ATOM 2328 C CA . ARG B 1 144 ? -8.352 23.717 15.954 1 44.09 144 ARG B CA 1
ATOM 2329 C C . ARG B 1 144 ? -7.732 25.097 16.147 1 44.09 144 ARG B C 1
ATOM 2331 O O . ARG B 1 144 ? -6.894 25.289 17.03 1 44.09 144 ARG B O 1
ATOM 2338 N N . ILE B 1 145 ? -7.279 25.656 15.139 1 40.35 145 ILE B N 1
ATOM 2339 C CA . ILE B 1 145 ? -7.049 27.087 15.302 1 40.35 145 ILE B CA 1
ATOM 2340 C C . ILE B 1 145 ? -8.371 27.791 15.604 1 40.35 145 ILE B C 1
ATOM 2342 O O . ILE B 1 145 ? -9.345 27.64 14.862 1 40.35 145 ILE B O 1
ATOM 2346 N N . SER B 1 146 ? -8.712 27.867 16.943 1 41.21 146 SER B N 1
ATOM 2347 C CA . SER B 1 146 ? -9.889 28.647 17.313 1 41.21 146 SER B CA 1
ATOM 2348 C C . SER B 1 146 ? -9.971 29.94 16.509 1 41.21 146 SER B C 1
ATOM 2350 O O . SER B 1 146 ? -9.135 30.831 16.669 1 41.21 146 SER B O 1
ATOM 2352 N N . VAL B 1 147 ? -10.318 29.78 15.263 1 41.18 147 VAL B N 1
ATOM 2353 C CA . VAL B 1 147 ? -10.683 30.989 14.531 1 41.18 147 VAL B CA 1
ATOM 2354 C C . VAL B 1 147 ? -12.166 31.29 14.737 1 41.18 147 VAL B C 1
ATOM 2356 O O . VAL B 1 147 ? -12.991 30.374 14.787 1 41.18 147 VAL B O 1
#

Radius of gyration: 30.14 Å; Cα contacts (8 Å, |Δi|>4): 255; chains: 2; bounding box: 30×98×54 Å

Solvent-accessible surface area (backbone atoms only — not comparable to full-atom values): 16358 Å² total; per-residue (Å²): 131,81,63,55,55,62,36,52,51,50,37,38,51,39,48,52,52,43,41,53,47,50,52,52,50,36,59,57,57,66,49,81,69,69,52,50,67,61,49,48,52,45,51,52,51,47,52,53,38,50,50,50,40,52,52,37,51,54,50,45,52,53,51,23,63,75,67,73,49,58,87,66,30,83,92,38,68,70,53,23,54,52,43,52,55,36,52,50,49,52,52,50,40,50,54,50,34,53,50,41,33,51,42,51,51,50,50,52,51,42,50,53,46,42,49,50,52,40,48,53,48,24,64,68,52,56,69,78,78,72,79,83,80,87,64,86,70,68,57,41,69,76,76,76,71,88,116,130,79,65,56,56,62,37,52,50,52,40,39,52,39,50,51,52,44,40,52,48,48,51,51,49,36,59,57,55,67,50,81,69,70,52,52,66,60,50,47,52,46,51,52,51,46,53,53,37,51,52,51,38,52,52,35,50,53,50,45,52,53,51,24,63,75,67,72,48,58,87,66,30,83,92,37,66,69,52,22,56,53,43,52,54,38,51,50,50,51,52,50,42,49,54,50,36,53,51,39,33,51,43,52,51,49,50,51,52,43,52,52,48,43,48,49,52,40,48,53,48,22,63,69,52,56,68,78,78,73,80,84,80,88,64,83,68,68,59,40,68,77,75,78,70,90,116

InterPro domains:
  IPR007809 FlgN-like protein [PF05130] (2-133)
  IPR036679 FlgN-like superfamily [SSF140566] (1-118)

pLDDT: mean 79.28, std 20.96, range [27.87, 96.08]

Sequence (294 aa):
MDKLYPILSQMKTSLGELEGVMIEEFNHLSRPQINPVSLQILTDNKSQLLSTIRYYDELRRKEEAEMHISAPYRQQVKLFSCWQQLSEKVESTRKLNLRVEELLNMHMKTNTQIKQIVTTVGGNNSLYGSTGESHVAPVGGSYRISVMDKLYPILSQMKTSLGELEGVMIEEFNHLSRPQINPVSLQILTDNKSQLLSTIRYYDELRRKEEAEMHISAPYRQQVKLFSCWQQLSEKVESTRKLNLRVEELLNMHMKTNTQIKQIVTTVGGNNSLYGSTGESHVAPVGGSYRISV

Organism: Erwinia amylovora (NCBI:txid552)

Foldseek 3Di:
DPVPVVVVVVVVVVVVVVVVVVVVVCVVPVDDDDDVVVVVVVVVVVVVVVVVVVVVVVVVVVVCVVVVHDPPPVVDPVSVVVSVVVVVVVVVVVVVVVVVVVVVVVVVVVVVVVVVVLCVQLVVLPPDPPDDDPPDRPSDNPPPPVD/DPVPVVVVVVVVVVVVVVVVVVVVVCVVPVDDDDDVVVVVVVVVVVVVVVVVVVVVVVVVVVVCVVVVHDPPPVVDPVSVVVSVVVVVVVVVVVVVVVVVVVVVVVVVVVVVVVVVVLCVQLVVLPPDPPDDDPPDRPSDNPPPPVD

Secondary structure (DSSP, 8-state):
--SHHHHHHHHHHHHHHHHHHHHHHHHHHSSPPP-HHHHHHHHHHHHHHHHHHHHHHHHHHHHHHHHT--TT-TT-HHHHHHHHHHHHHHHHHHHHHHHHHHHHHHHHHHHHHHHHHHHHHHHHT--S-----------S-------/--THHHHHHHHHHHHHHHHHHHHHHHHHHSSPPP-HHHHHHHHHHHHHHHHHHHHHHHHHHHHHHHHT--TT-TT-HHHHHHHHHHHHHHHHHHHHHHHHHHHHHHHHHHHHHHHHHHHHHHHHT--S-----------S-------